Protein AF-A0AAQ4F3M6-F1 (afdb_monomer_lite)

Secondary structure (DSSP, 8-state):
------PPPPPPP----------PPPPPHHHHHHHHHHHHH-HHHH---TTGGGSS-HHHHHHHHHHHHHHHHTTSS----HHHHHHHHHHHHHHHHHHHHHHHHHHHHTTSPPPPPPPPPPPPPPHHHHHHHTT--------SS----PPPPPPPP--------PPS--------------------------

Sequence (194 aa):
MAAENGSSPAAPPSVPEIGTRKLGPRVSPRQMEILLEFLNQHPYLASTSKEKSREVEPWERERLWEEAANKLNAKGPAVKSRSSWRKFWSSRSSQIKRTVARIAKMREESRQPPRPPPLPPPPRPPTDQILLLLKQDGTPAINTQGRILLPRPGPAPQHQVLLHMGAPGEPPTMFMATADCPPPRAVHKEVTTA

Structure (mmCIF, N/CA/C/O backbone):
data_AF-A0AAQ4F3M6-F1
#
_entry.id   AF-A0AAQ4F3M6-F1
#
loop_
_atom_site.group_PDB
_atom_site.id
_atom_site.type_symbol
_atom_site.label_atom_id
_atom_site.label_alt_id
_atom_site.label_comp_id
_atom_site.label_asym_id
_atom_site.label_entity_id
_atom_site.label_seq_id
_atom_site.pdbx_PDB_ins_code
_atom_site.Cartn_x
_atom_site.Cartn_y
_atom_site.Cartn_z
_atom_site.occupancy
_atom_site.B_iso_or_equiv
_atom_site.auth_seq_id
_atom_site.auth_comp_id
_atom_site.auth_asym_id
_atom_site.auth_atom_id
_atom_site.pdbx_PDB_model_num
ATOM 1 N N . MET A 1 1 ? 0.841 10.966 -77.854 1.00 47.62 1 MET A N 1
ATOM 2 C CA . MET A 1 1 ? 0.827 11.894 -76.704 1.00 47.62 1 MET A CA 1
ATOM 3 C C . MET A 1 1 ? -0.591 11.916 -76.163 1.00 47.62 1 MET A C 1
ATOM 5 O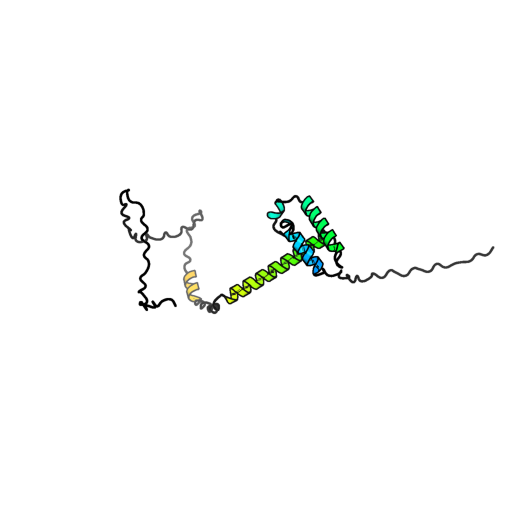 O . MET A 1 1 ? -1.455 12.477 -76.819 1.00 47.62 1 MET A O 1
ATOM 9 N N . ALA A 1 2 ? -0.846 11.225 -75.053 1.00 44.44 2 ALA A N 1
ATOM 10 C CA . ALA A 1 2 ? -2.136 11.225 -74.368 1.00 44.44 2 ALA A CA 1
ATOM 11 C C . ALA A 1 2 ? -1.898 11.722 -72.938 1.00 44.44 2 ALA A C 1
ATOM 13 O O . ALA A 1 2 ? -1.008 11.216 -72.257 1.00 44.44 2 ALA A O 1
ATOM 14 N N . ALA A 1 3 ? -2.639 12.754 -72.543 1.00 50.41 3 ALA A N 1
ATOM 15 C CA . ALA A 1 3 ? -2.651 13.306 -71.198 1.00 50.41 3 ALA A CA 1
ATOM 16 C C . ALA A 1 3 ? -3.900 12.779 -70.486 1.00 50.41 3 ALA A C 1
ATOM 18 O O . ALA A 1 3 ? -5.010 13.023 -70.958 1.00 50.41 3 ALA A O 1
ATOM 19 N N . GLU A 1 4 ? -3.723 12.074 -69.370 1.00 55.16 4 GLU A N 1
ATOM 20 C CA . GLU A 1 4 ? -4.821 11.706 -68.477 1.00 55.16 4 GLU A CA 1
ATOM 21 C C . GLU A 1 4 ? -4.753 12.525 -67.186 1.00 55.16 4 GLU A C 1
ATOM 23 O O . GLU A 1 4 ? -3.751 12.540 -66.471 1.00 55.16 4 GLU A O 1
ATOM 28 N N . ASN A 1 5 ? -5.858 13.223 -66.925 1.00 53.78 5 ASN A N 1
ATOM 29 C CA . ASN A 1 5 ? -6.191 13.864 -65.663 1.00 53.78 5 ASN A CA 1
ATOM 30 C C . ASN A 1 5 ? -6.587 12.791 -64.637 1.00 53.78 5 ASN A C 1
ATOM 32 O O . ASN A 1 5 ? -7.511 12.021 -64.885 1.00 53.78 5 ASN A O 1
ATOM 36 N N . GLY A 1 6 ? -5.948 12.790 -63.465 1.00 49.53 6 GLY A N 1
ATOM 37 C CA . GLY A 1 6 ? -6.286 11.921 -62.335 1.00 49.53 6 GLY A CA 1
ATOM 38 C C . GLY A 1 6 ? -6.538 12.734 -61.068 1.00 49.53 6 GLY A C 1
ATOM 39 O O . GLY A 1 6 ? -5.606 13.176 -60.406 1.00 49.53 6 GLY A O 1
ATOM 40 N N . SER A 1 7 ? -7.819 12.936 -60.774 1.00 48.97 7 SER A N 1
ATOM 41 C CA . SER A 1 7 ? -8.395 13.616 -59.611 1.00 48.97 7 SER A CA 1
ATOM 42 C C . SER A 1 7 ? -7.926 13.016 -58.274 1.00 48.97 7 SER A C 1
ATOM 44 O O . SER A 1 7 ? -7.984 11.804 -58.081 1.00 48.97 7 SER A O 1
ATOM 46 N N . SER A 1 8 ? -7.491 13.866 -57.339 1.00 57.09 8 SER A N 1
ATOM 47 C CA . SER A 1 8 ? -7.108 13.482 -55.974 1.00 57.09 8 SER A CA 1
ATOM 48 C C . SER A 1 8 ? -8.307 13.657 -55.030 1.00 57.09 8 SER A C 1
ATOM 50 O O . SER A 1 8 ? -8.809 14.779 -54.916 1.00 57.09 8 SER A O 1
ATOM 52 N N . PRO A 1 9 ? -8.813 12.603 -54.359 1.00 56.81 9 PRO A N 1
ATOM 53 C CA . PRO A 1 9 ? -9.918 12.756 -53.425 1.00 56.81 9 PRO A CA 1
ATOM 54 C C . PRO A 1 9 ? -9.437 13.314 -52.079 1.00 56.81 9 PRO A C 1
ATOM 56 O O . PRO A 1 9 ? -8.489 12.826 -51.466 1.00 56.81 9 PRO A O 1
ATOM 59 N N . ALA A 1 10 ? -10.143 14.348 -51.623 1.00 51.88 10 ALA A N 1
ATOM 60 C CA . ALA A 1 10 ? -9.978 14.999 -50.334 1.00 51.88 10 ALA A CA 1
ATOM 61 C C . ALA A 1 10 ? -10.112 14.009 -49.162 1.00 51.88 10 ALA A C 1
ATOM 63 O O . ALA A 1 10 ? -11.070 13.239 -49.079 1.00 51.88 10 ALA A O 1
ATOM 64 N N . ALA A 1 11 ? -9.154 14.068 -48.236 1.00 58.84 11 ALA A N 1
ATOM 65 C CA . ALA A 1 11 ? -9.186 13.328 -46.981 1.00 58.84 11 ALA A CA 1
ATOM 66 C C . ALA A 1 11 ? -10.338 13.820 -46.077 1.00 58.84 11 ALA A C 1
ATOM 68 O O . ALA A 1 11 ? -10.553 15.032 -45.975 1.00 58.84 11 ALA A O 1
ATOM 69 N N . PRO A 1 12 ? -11.071 12.922 -45.393 1.00 63.09 12 PRO A N 1
ATOM 70 C CA . PRO A 1 12 ? -12.116 13.326 -44.460 1.00 63.09 12 PRO A CA 1
ATOM 71 C C . PRO A 1 12 ? -11.522 13.932 -43.171 1.00 63.09 12 PRO A C 1
ATOM 73 O O . PRO A 1 12 ? -10.440 13.527 -42.737 1.00 63.09 12 PRO A O 1
ATOM 76 N N . PRO A 1 13 ? -12.223 14.886 -42.529 1.00 56.31 13 PRO A N 1
ATOM 77 C CA . PRO A 1 13 ? -11.764 15.536 -41.306 1.00 56.31 13 PRO A CA 1
ATOM 78 C C . PRO A 1 13 ? -11.765 14.562 -40.120 1.00 56.31 13 PRO A C 1
ATOM 80 O O . PRO A 1 13 ? -12.779 13.942 -39.797 1.00 56.31 13 PRO A O 1
ATOM 83 N N . SER A 1 14 ? -10.613 14.464 -39.455 1.00 54.28 14 SER A N 1
ATOM 84 C CA . SER A 1 14 ? -10.401 13.718 -38.217 1.00 54.28 14 SER A CA 1
ATOM 85 C C . SER A 1 14 ? -11.409 14.123 -37.139 1.00 54.28 14 SER A C 1
ATOM 87 O O . SER A 1 14 ? -11.359 15.228 -36.598 1.00 54.28 14 SER A O 1
ATOM 89 N N . VAL A 1 15 ? -12.313 13.206 -36.807 1.00 62.09 15 VAL A N 1
ATOM 90 C CA . VAL A 1 15 ? -13.221 13.330 -35.664 1.00 62.09 15 VAL A CA 1
ATOM 91 C C . VAL A 1 15 ? -12.401 13.163 -34.374 1.00 62.09 15 VAL A C 1
ATOM 93 O O . VAL A 1 15 ? -11.638 12.199 -34.276 1.00 62.09 15 VAL A O 1
ATOM 96 N N . PRO A 1 16 ? -12.519 14.052 -33.369 1.00 54.34 16 PRO A N 1
ATOM 97 C CA . PRO A 1 16 ? -11.858 13.855 -32.085 1.00 54.34 16 PRO A CA 1
ATOM 98 C C . PRO A 1 16 ? -12.522 12.689 -31.340 1.00 54.34 16 PRO A C 1
ATOM 100 O O . PRO A 1 16 ? -13.667 12.790 -30.898 1.00 54.34 16 PRO A O 1
ATOM 103 N N . GLU A 1 17 ? -11.800 11.574 -31.201 1.00 52.12 17 GLU A N 1
ATOM 104 C CA . GLU A 1 17 ? -12.208 10.449 -30.360 1.00 52.12 17 GLU A CA 1
ATOM 105 C C . GLU A 1 17 ? -12.448 10.924 -28.922 1.00 52.12 17 GLU A C 1
ATOM 107 O O . GLU A 1 17 ? -11.543 11.350 -28.199 1.00 52.12 17 GLU A O 1
ATOM 112 N N . ILE A 1 18 ? -13.703 10.824 -28.494 1.00 50.66 18 ILE A N 1
ATOM 113 C CA . ILE A 1 18 ? -14.130 11.027 -27.115 1.00 50.66 18 ILE A CA 1
ATOM 114 C C . ILE A 1 18 ? -13.455 9.940 -26.273 1.00 50.66 18 ILE A C 1
ATOM 116 O O . ILE A 1 18 ? -13.847 8.775 -26.288 1.00 50.66 18 ILE A O 1
ATOM 120 N N . GLY A 1 19 ? -12.399 10.329 -25.556 1.00 48.78 19 GLY A N 1
ATOM 121 C CA . GLY A 1 19 ? -11.560 9.430 -24.775 1.00 48.78 19 GLY A CA 1
ATOM 122 C C . GLY A 1 19 ? -12.332 8.689 -23.685 1.00 48.78 19 GLY A C 1
ATOM 123 O O . GLY A 1 19 ? -12.458 9.163 -22.551 1.00 48.78 19 GLY A O 1
ATOM 124 N N . THR A 1 20 ? -12.770 7.467 -23.983 1.00 49.03 20 THR A N 1
ATOM 125 C CA . THR A 1 20 ? -13.120 6.483 -22.960 1.00 49.03 20 THR A CA 1
ATOM 126 C C . THR A 1 20 ? -11.836 6.144 -22.207 1.00 49.03 20 THR A C 1
ATOM 128 O O . THR A 1 20 ? -10.988 5.397 -22.702 1.00 49.03 20 THR A O 1
ATOM 131 N N . ARG A 1 21 ? -11.632 6.723 -21.018 1.00 52.12 21 ARG A N 1
ATOM 132 C CA . ARG A 1 21 ? -10.490 6.374 -20.163 1.00 52.12 21 ARG A CA 1
ATOM 133 C C . ARG A 1 21 ? -10.661 4.920 -19.730 1.00 52.12 21 ARG A C 1
ATOM 135 O O . ARG A 1 21 ? -11.356 4.651 -18.751 1.00 52.12 21 ARG A O 1
ATOM 142 N N . LYS A 1 22 ? -10.060 3.980 -20.469 1.00 58.22 22 LYS A N 1
ATOM 143 C CA . LYS A 1 22 ? -9.994 2.564 -20.090 1.00 58.22 22 LYS A CA 1
ATOM 144 C C . LYS A 1 22 ? -9.438 2.490 -18.668 1.00 58.22 22 LYS A C 1
ATOM 146 O O . LYS A 1 22 ? -8.273 2.804 -18.428 1.00 58.22 22 LYS A O 1
ATOM 151 N N . LEU A 1 23 ? -10.291 2.126 -17.711 1.00 60.66 23 LEU A N 1
ATOM 152 C CA . LEU A 1 23 ? -9.872 1.854 -16.343 1.00 60.66 23 LEU A CA 1
ATOM 153 C C . LEU A 1 23 ? -8.954 0.635 -16.413 1.00 60.66 23 LEU A C 1
ATOM 155 O O . LEU A 1 23 ? -9.407 -0.467 -16.712 1.00 60.66 23 LEU A O 1
ATOM 159 N N . GLY A 1 24 ? -7.653 0.858 -16.222 1.00 71.75 24 GLY A N 1
ATOM 160 C CA . GLY A 1 24 ? -6.661 -0.208 -16.301 1.00 71.75 24 GLY A CA 1
ATOM 161 C C . GLY A 1 24 ? -6.967 -1.360 -15.331 1.00 71.75 24 GLY A C 1
ATOM 162 O O . GLY A 1 24 ? -7.722 -1.172 -14.369 1.00 71.75 24 GLY A O 1
ATOM 163 N N . PRO A 1 25 ? -6.364 -2.542 -15.548 1.00 83.62 25 PRO A N 1
ATOM 164 C CA . PRO A 1 25 ? -6.627 -3.726 -14.740 1.00 83.62 25 PRO A CA 1
ATOM 165 C C . PRO A 1 25 ? -6.507 -3.452 -13.235 1.00 83.62 25 PRO A C 1
ATOM 167 O O . PRO A 1 25 ? -5.613 -2.729 -12.770 1.00 83.62 25 PRO A O 1
ATOM 170 N N . ARG A 1 26 ? -7.443 -4.016 -12.463 1.00 91.62 26 ARG A N 1
ATOM 171 C CA . ARG A 1 26 ? -7.456 -3.891 -11.000 1.00 91.62 26 ARG A CA 1
ATOM 172 C C . ARG A 1 26 ? -6.298 -4.676 -10.388 1.00 91.62 26 ARG A C 1
ATOM 174 O O . ARG A 1 26 ? -5.903 -5.718 -10.898 1.00 91.62 26 ARG A O 1
ATOM 181 N N . VAL A 1 27 ? -5.783 -4.169 -9.267 1.00 94.31 27 VAL A N 1
ATOM 182 C CA . VAL A 1 27 ? -4.745 -4.849 -8.482 1.00 94.31 27 VAL A CA 1
ATOM 183 C C . VAL A 1 27 ? -5.316 -6.156 -7.936 1.00 94.31 27 VAL A C 1
ATOM 185 O O . VAL A 1 27 ? -6.327 -6.138 -7.233 1.00 94.31 27 VAL A O 1
ATOM 188 N N . SER A 1 28 ? -4.677 -7.271 -8.285 1.00 95.69 28 SER A N 1
ATOM 189 C CA . SER A 1 28 ? -5.060 -8.612 -7.832 1.00 95.69 28 SER A CA 1
ATOM 190 C C . SER A 1 28 ? -4.795 -8.794 -6.326 1.00 95.69 28 SER A C 1
ATOM 192 O O . SER A 1 28 ? -3.849 -8.191 -5.810 1.00 95.69 28 SER A O 1
ATOM 194 N N . PRO A 1 29 ? -5.556 -9.652 -5.612 1.00 94.81 29 PRO A N 1
ATOM 195 C CA . PRO A 1 29 ? -5.249 -10.029 -4.230 1.00 94.81 29 PRO A CA 1
ATOM 196 C C . PRO A 1 29 ? -3.803 -10.504 -4.050 1.00 94.81 29 PRO A C 1
ATOM 198 O O . PRO A 1 29 ? -3.122 -10.047 -3.138 1.00 94.81 29 PRO A O 1
ATOM 201 N N . ARG A 1 30 ? -3.280 -11.302 -4.991 1.00 95.31 30 ARG A N 1
ATOM 202 C CA . ARG A 1 30 ? -1.892 -11.783 -4.939 1.00 95.31 30 ARG A CA 1
ATOM 203 C C . ARG A 1 30 ? -0.868 -10.651 -5.036 1.00 95.31 30 ARG A C 1
ATOM 205 O O . ARG A 1 30 ? 0.144 -10.666 -4.347 1.00 95.31 30 ARG A O 1
ATOM 212 N N . GLN A 1 31 ? -1.133 -9.645 -5.873 1.00 96.00 31 GLN A N 1
ATOM 213 C CA . GLN A 1 31 ? -0.289 -8.448 -5.949 1.00 96.00 31 GLN A CA 1
ATOM 214 C C . GLN A 1 31 ? -0.364 -7.640 -4.646 1.00 96.00 31 GLN A C 1
ATOM 216 O O . GLN A 1 31 ? 0.633 -7.072 -4.219 1.00 96.00 31 GLN A O 1
ATOM 221 N N . MET A 1 32 ? -1.526 -7.602 -3.988 1.00 96.19 32 MET A N 1
ATOM 222 C CA . MET A 1 32 ? -1.653 -6.951 -2.684 1.00 96.19 32 MET A CA 1
ATOM 223 C C . MET A 1 32 ? -0.826 -7.665 -1.607 1.00 96.19 32 MET A C 1
ATOM 225 O O . MET A 1 32 ? -0.135 -6.988 -0.857 1.00 96.19 32 MET A O 1
ATOM 229 N N . GLU A 1 33 ? -0.860 -8.998 -1.547 1.00 96.44 33 GLU A N 1
ATOM 230 C CA . GLU A 1 33 ? -0.046 -9.790 -0.609 1.00 96.44 33 GLU A CA 1
ATOM 231 C C . GLU A 1 33 ? 1.446 -9.494 -0.769 1.00 96.44 33 GLU A C 1
ATOM 233 O O . GLU A 1 33 ? 2.107 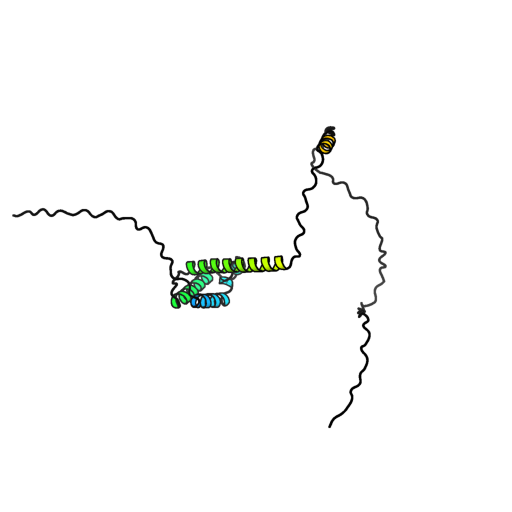-9.137 0.201 1.00 96.44 33 GLU A O 1
ATOM 238 N N . ILE A 1 34 ? 1.949 -9.549 -2.007 1.00 96.31 34 ILE A N 1
ATOM 239 C CA . ILE A 1 34 ? 3.356 -9.260 -2.320 1.00 96.31 34 ILE A CA 1
ATOM 240 C C . ILE A 1 34 ? 3.720 -7.826 -1.922 1.00 96.31 34 ILE A C 1
ATOM 242 O O . ILE A 1 34 ? 4.789 -7.585 -1.366 1.00 96.31 34 ILE A O 1
ATOM 246 N N . LEU A 1 35 ? 2.834 -6.860 -2.187 1.00 95.81 35 LEU A N 1
ATOM 247 C CA . LEU A 1 35 ? 3.057 -5.471 -1.790 1.00 95.81 35 LEU A CA 1
ATOM 248 C C . LEU A 1 35 ? 3.141 -5.344 -0.263 1.00 95.81 35 LEU A C 1
ATOM 250 O O . LEU A 1 35 ? 4.016 -4.643 0.236 1.00 95.81 35 LEU A O 1
ATOM 254 N N . LEU A 1 36 ? 2.252 -6.005 0.479 1.00 95.81 36 LEU A N 1
ATOM 255 C CA . LEU A 1 36 ? 2.252 -5.967 1.942 1.00 95.81 36 LEU A CA 1
ATOM 256 C C . LEU A 1 36 ? 3.497 -6.636 2.532 1.00 95.81 36 LEU A C 1
ATOM 258 O O . LEU A 1 36 ? 4.098 -6.074 3.443 1.00 95.81 36 LEU A O 1
ATOM 262 N N . GLU A 1 37 ? 3.909 -7.781 1.991 1.00 96.44 37 GLU A N 1
ATOM 263 C CA . GLU A 1 37 ? 5.137 -8.472 2.392 1.00 96.44 37 GLU A CA 1
ATOM 264 C C . GLU A 1 37 ? 6.369 -7.581 2.175 1.00 96.44 37 GLU A C 1
ATOM 266 O O . GLU A 1 37 ? 7.162 -7.381 3.097 1.00 96.44 37 GLU A O 1
ATOM 271 N N . PHE A 1 38 ? 6.477 -6.950 1.002 1.00 95.88 38 PHE A N 1
ATOM 272 C CA . PHE A 1 38 ? 7.580 -6.041 0.687 1.00 95.88 38 PHE A CA 1
ATOM 273 C C . PHE A 1 38 ? 7.598 -4.814 1.612 1.00 95.88 38 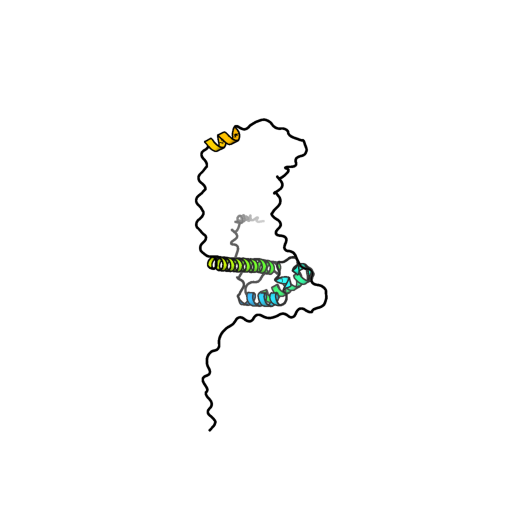PHE A C 1
ATOM 275 O O . PHE A 1 38 ? 8.640 -4.400 2.110 1.00 95.88 38 PHE A O 1
ATOM 282 N N . LEU A 1 39 ? 6.433 -4.230 1.894 1.00 94.19 39 LEU A N 1
ATOM 283 C CA . LEU A 1 39 ? 6.324 -3.084 2.801 1.00 94.19 39 LEU A CA 1
ATOM 284 C C . LEU A 1 39 ? 6.600 -3.445 4.264 1.00 94.19 39 LEU A C 1
ATOM 286 O O . LEU A 1 39 ? 7.036 -2.579 5.023 1.00 94.19 39 LEU A O 1
ATOM 290 N N . ASN A 1 40 ? 6.358 -4.695 4.658 1.00 93.31 40 ASN A N 1
ATOM 291 C CA . ASN A 1 40 ? 6.716 -5.198 5.979 1.00 93.31 40 ASN A CA 1
ATOM 292 C C . ASN A 1 40 ? 8.237 -5.361 6.124 1.00 93.31 40 ASN A C 1
ATOM 294 O O . ASN A 1 40 ? 8.792 -5.017 7.163 1.00 93.31 40 ASN A O 1
ATOM 298 N N . GLN A 1 41 ? 8.914 -5.818 5.066 1.00 93.38 41 GLN A N 1
ATOM 299 C CA . GLN A 1 41 ? 10.381 -5.894 5.006 1.00 93.38 41 GLN A CA 1
ATOM 300 C C . GLN A 1 41 ? 11.039 -4.505 4.956 1.00 93.38 41 GLN A C 1
ATOM 302 O O . GLN A 1 41 ? 12.122 -4.308 5.502 1.00 93.38 41 GLN A 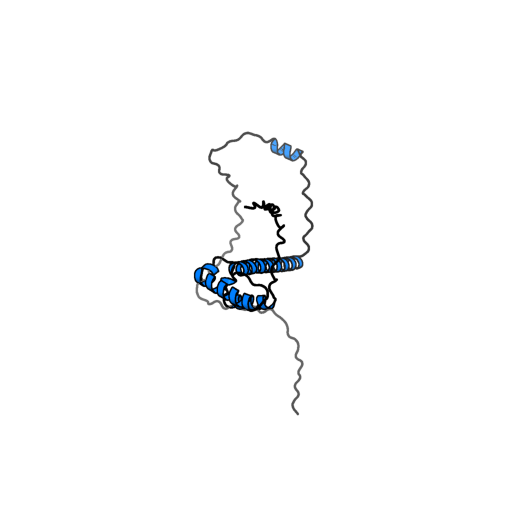O 1
ATOM 307 N N . HIS A 1 42 ? 10.369 -3.527 4.341 1.00 92.12 42 HIS A N 1
ATOM 308 C CA . HIS A 1 42 ? 10.874 -2.165 4.157 1.00 92.12 42 HIS A CA 1
ATOM 309 C C . HIS A 1 42 ? 9.938 -1.125 4.811 1.00 92.12 42 HIS A C 1
ATOM 311 O O . HIS A 1 42 ? 9.246 -0.371 4.112 1.00 92.12 42 HIS A O 1
ATOM 317 N N . PRO A 1 43 ? 9.905 -1.027 6.157 1.00 88.25 43 PRO A N 1
ATOM 318 C CA . PRO A 1 43 ? 8.916 -0.223 6.890 1.00 88.25 43 PRO A CA 1
ATOM 319 C C . PRO A 1 43 ? 8.987 1.285 6.594 1.00 88.25 43 PRO A C 1
ATOM 321 O O . PRO A 1 43 ? 7.985 2.002 6.691 1.00 88.25 43 PRO A O 1
ATOM 324 N N . TYR A 1 44 ? 10.145 1.786 6.171 1.00 86.12 44 TYR A N 1
ATOM 325 C CA . TYR A 1 44 ? 10.326 3.173 5.735 1.00 86.12 44 TYR A CA 1
ATOM 326 C C . TYR A 1 44 ? 9.591 3.495 4.421 1.00 86.12 44 TYR A C 1
ATOM 328 O O . TYR A 1 44 ? 9.280 4.660 4.177 1.00 86.12 44 TYR A O 1
ATOM 336 N N . LEU A 1 45 ? 9.245 2.497 3.595 1.00 87.38 45 LEU A N 1
ATOM 337 C CA . LEU A 1 45 ? 8.375 2.681 2.421 1.00 87.38 45 LEU A CA 1
ATOM 338 C C . LEU A 1 45 ? 6.897 2.764 2.810 1.00 87.38 45 LEU A C 1
ATOM 340 O O . LEU A 1 45 ? 6.116 3.463 2.161 1.00 87.38 45 LEU A O 1
ATOM 344 N N . ALA A 1 46 ? 6.512 2.037 3.862 1.00 85.88 46 ALA A N 1
ATOM 345 C CA . ALA A 1 46 ? 5.145 2.009 4.369 1.00 85.88 46 ALA A CA 1
ATOM 346 C C . ALA A 1 46 ? 4.779 3.314 5.090 1.00 85.88 46 ALA A C 1
ATOM 348 O O . ALA A 1 46 ? 3.612 3.726 5.103 1.00 85.88 46 ALA A O 1
ATOM 349 N N . SER A 1 47 ? 5.776 3.969 5.687 1.00 78.00 47 SER A N 1
ATOM 350 C CA . SER A 1 47 ? 5.592 5.208 6.424 1.00 78.00 47 SER A CA 1
ATOM 351 C C . SER A 1 47 ? 5.293 6.387 5.500 1.00 78.00 47 SER A C 1
ATOM 353 O O . SER A 1 47 ? 6.101 6.796 4.676 1.00 78.00 47 SER A O 1
ATOM 355 N N . THR A 1 48 ? 4.143 7.021 5.721 1.00 68.81 48 THR A N 1
ATOM 356 C CA . THR A 1 48 ? 3.838 8.347 5.163 1.00 68.81 48 THR A CA 1
ATOM 357 C C . THR A 1 48 ? 4.410 9.485 6.017 1.00 68.81 48 THR A C 1
ATOM 359 O O . THR A 1 48 ? 4.223 10.650 5.675 1.00 68.81 48 THR A O 1
ATOM 362 N N . SER A 1 49 ? 5.038 9.179 7.162 1.00 67.38 49 SER A N 1
ATOM 363 C CA . SER A 1 49 ? 5.633 10.191 8.041 1.00 67.38 49 SER A CA 1
ATOM 364 C C . SER A 1 49 ? 6.979 10.656 7.491 1.00 67.38 49 SER A C 1
ATOM 366 O O . SER A 1 49 ? 7.841 9.838 7.153 1.00 67.38 49 SER A O 1
ATOM 368 N N . LYS A 1 50 ? 7.162 11.982 7.449 1.00 65.94 50 LYS A N 1
ATOM 369 C CA . LYS A 1 50 ? 8.405 12.635 7.016 1.00 65.94 50 LYS A CA 1
ATOM 370 C C . LYS A 1 50 ? 9.594 12.294 7.919 1.00 65.94 50 LYS A C 1
ATOM 372 O O . LYS A 1 50 ? 10.720 12.324 7.447 1.00 65.94 50 LYS A O 1
ATOM 377 N N . GLU A 1 51 ? 9.344 11.938 9.176 1.00 63.88 51 GLU A N 1
ATOM 378 C CA . GLU A 1 51 ? 10.381 11.653 10.172 1.00 63.88 51 GLU A CA 1
ATOM 379 C C . GLU A 1 51 ? 11.101 10.330 9.889 1.00 63.88 51 GLU A C 1
ATOM 381 O O . GLU A 1 51 ? 12.300 10.318 9.647 1.00 63.88 51 GLU A O 1
ATOM 386 N N . LYS A 1 52 ? 10.346 9.237 9.733 1.00 63.31 52 LYS A N 1
ATOM 387 C CA . LYS A 1 52 ? 10.876 7.921 9.317 1.00 63.31 52 LYS A CA 1
ATOM 388 C C . LYS A 1 52 ? 11.433 7.923 7.890 1.00 63.31 52 LYS A C 1
ATOM 390 O O . LYS A 1 52 ? 12.215 7.066 7.510 1.00 63.31 52 LYS A O 1
ATOM 395 N N . SER A 1 53 ? 11.027 8.904 7.083 1.00 61.06 53 SER A N 1
ATOM 396 C CA . SER A 1 53 ? 11.555 9.105 5.732 1.00 61.06 53 SER A CA 1
ATOM 397 C C . SER A 1 53 ? 12.934 9.780 5.717 1.00 61.06 53 SER A C 1
ATOM 399 O O . SER A 1 53 ? 13.492 9.944 4.637 1.00 61.06 53 SER A O 1
ATOM 401 N N . ARG A 1 54 ? 13.485 10.219 6.853 1.00 68.69 54 ARG A N 1
ATOM 402 C CA . ARG A 1 54 ? 14.857 10.756 6.908 1.00 68.69 54 ARG A CA 1
ATOM 403 C C . ARG A 1 54 ? 15.917 9.681 7.127 1.00 68.69 54 ARG A C 1
ATOM 405 O O . ARG A 1 54 ? 17.082 9.946 6.891 1.00 68.69 54 ARG A O 1
ATOM 412 N N . GLU A 1 55 ? 15.504 8.489 7.546 1.00 74.50 55 GLU A N 1
ATOM 413 C CA . GLU A 1 55 ? 16.403 7.383 7.889 1.00 74.50 55 GLU A CA 1
ATOM 414 C C . GLU A 1 55 ? 16.985 6.671 6.658 1.00 74.50 55 GLU A C 1
ATOM 416 O O . GLU A 1 55 ? 18.019 6.023 6.744 1.00 74.50 55 GLU A O 1
ATOM 421 N N . VAL A 1 56 ? 16.340 6.813 5.496 1.00 79.94 56 VAL A N 1
ATOM 422 C CA . VAL A 1 56 ? 16.780 6.201 4.238 1.00 79.94 56 VAL A CA 1
ATOM 423 C C . VAL A 1 56 ? 16.917 7.262 3.164 1.00 79.94 56 VAL A C 1
ATOM 425 O O . VAL A 1 56 ? 15.976 8.030 2.919 1.00 79.94 56 VAL A O 1
ATOM 428 N N . GLU A 1 57 ? 18.059 7.230 2.484 1.00 88.12 57 GLU A N 1
ATOM 429 C CA . GLU A 1 57 ? 18.371 8.101 1.363 1.00 88.12 57 GLU A CA 1
ATOM 430 C C . GLU A 1 57 ? 17.274 8.071 0.277 1.00 88.12 57 GLU A C 1
ATOM 432 O O . GLU A 1 57 ? 16.722 7.007 -0.040 1.00 88.12 57 GLU A O 1
ATOM 437 N N . PRO A 1 58 ? 16.939 9.220 -0.343 1.00 87.12 58 PRO A N 1
ATOM 438 C CA . PRO A 1 58 ? 15.882 9.291 -1.351 1.00 87.12 58 PRO A CA 1
ATOM 439 C C . PRO A 1 58 ? 16.078 8.334 -2.535 1.00 87.12 58 PRO A C 1
ATOM 441 O O . PRO A 1 58 ? 15.096 7.795 -3.048 1.00 87.12 58 PRO A O 1
ATOM 444 N N . TRP A 1 59 ? 17.325 8.110 -2.956 1.00 90.94 59 TRP A N 1
ATOM 445 C CA . TRP A 1 59 ? 17.657 7.239 -4.086 1.00 90.94 59 TRP A CA 1
ATOM 446 C C . TRP A 1 59 ? 17.418 5.756 -3.767 1.00 90.94 59 TRP A C 1
ATOM 448 O O . TRP A 1 59 ? 16.865 5.035 -4.595 1.00 90.94 59 TRP A O 1
ATOM 458 N N . GLU A 1 60 ? 17.735 5.313 -2.549 1.00 91.06 60 GLU A N 1
ATOM 459 C CA . GLU A 1 60 ? 17.520 3.928 -2.112 1.00 91.06 60 GLU A CA 1
ATOM 460 C C . GLU A 1 60 ? 16.017 3.637 -2.002 1.00 91.06 60 GLU A C 1
ATOM 462 O O . GLU A 1 60 ? 15.516 2.620 -2.482 1.00 91.06 60 GLU A O 1
ATOM 467 N N . ARG A 1 61 ? 15.240 4.605 -1.498 1.00 90.19 61 ARG A N 1
ATOM 468 C CA . ARG A 1 61 ? 13.770 4.534 -1.527 1.00 90.19 61 ARG A CA 1
ATOM 469 C C . ARG A 1 61 ? 13.227 4.397 -2.947 1.00 90.19 61 ARG A C 1
ATOM 471 O O . ARG A 1 61 ? 12.248 3.682 -3.171 1.00 90.19 61 ARG A O 1
ATOM 478 N N . GLU A 1 62 ? 13.801 5.135 -3.890 1.00 92.50 62 GLU A N 1
ATOM 479 C CA . GLU A 1 62 ? 13.401 5.090 -5.291 1.00 92.50 62 GLU A CA 1
ATOM 480 C C . GLU A 1 62 ? 13.663 3.710 -5.891 1.00 92.50 62 GLU A C 1
ATOM 482 O O . GLU A 1 62 ? 12.750 3.119 -6.473 1.00 92.50 62 GLU A O 1
ATOM 487 N N . ARG A 1 63 ? 14.861 3.172 -5.652 1.00 95.19 63 ARG A N 1
ATOM 488 C CA . ARG A 1 63 ? 15.287 1.837 -6.075 1.00 95.19 63 ARG A CA 1
ATOM 489 C C . ARG A 1 63 ? 14.372 0.739 -5.535 1.00 95.19 63 ARG A C 1
ATOM 491 O O . ARG A 1 63 ? 13.926 -0.111 -6.299 1.00 95.19 63 ARG A O 1
ATOM 498 N N . LEU A 1 64 ? 14.024 0.781 -4.253 1.00 95.31 64 LEU A N 1
ATOM 499 C CA . LEU A 1 64 ? 13.168 -0.241 -3.644 1.00 95.31 64 LEU A CA 1
ATOM 500 C C . LEU A 1 64 ? 11.736 -0.204 -4.168 1.00 95.31 64 LEU A C 1
ATOM 502 O O . LEU A 1 64 ? 11.109 -1.242 -4.369 1.00 95.31 64 LEU A O 1
ATOM 506 N N . TRP A 1 65 ? 11.207 0.990 -4.437 1.00 95.25 65 TRP A N 1
ATOM 507 C CA . TRP A 1 65 ? 9.916 1.103 -5.106 1.00 95.25 65 TRP A CA 1
ATOM 508 C C . TRP A 1 65 ? 9.970 0.566 -6.547 1.00 95.25 65 TRP A C 1
ATOM 510 O O . TRP A 1 65 ? 8.957 0.058 -7.029 1.00 95.25 65 TRP A O 1
ATOM 520 N N . GLU A 1 66 ? 11.111 0.676 -7.232 1.00 96.88 66 GLU A N 1
ATOM 521 C CA . GLU A 1 66 ? 11.317 0.106 -8.573 1.00 96.88 66 GLU A CA 1
ATOM 522 C C . GLU A 1 66 ? 11.320 -1.425 -8.513 1.00 96.88 66 GLU A C 1
ATOM 524 O O . GLU A 1 66 ? 10.594 -2.084 -9.257 1.00 96.88 66 GLU A O 1
ATOM 529 N N . GLU A 1 67 ? 12.048 -1.998 -7.554 1.00 96.81 67 GLU A N 1
ATOM 530 C CA . GLU A 1 67 ? 12.052 -3.440 -7.306 1.00 96.81 67 GLU A CA 1
ATOM 531 C C . GLU A 1 67 ? 10.648 -3.961 -6.969 1.00 96.81 67 GLU A C 1
ATOM 533 O O . GLU A 1 67 ? 10.195 -4.953 -7.550 1.00 96.81 67 GLU A O 1
ATOM 538 N N . ALA A 1 68 ? 9.921 -3.262 -6.093 1.00 95.94 68 ALA A N 1
ATOM 539 C CA . ALA A 1 68 ? 8.538 -3.593 -5.773 1.00 95.94 68 ALA A CA 1
ATOM 540 C C . ALA A 1 68 ? 7.652 -3.565 -7.026 1.00 95.94 68 ALA A C 1
ATOM 542 O O . ALA A 1 68 ? 6.878 -4.494 -7.255 1.00 95.94 68 ALA A O 1
ATOM 543 N N . ALA A 1 69 ? 7.778 -2.533 -7.866 1.00 96.50 69 ALA A N 1
ATOM 544 C CA . ALA A 1 69 ? 7.013 -2.431 -9.105 1.00 96.50 69 ALA A CA 1
ATOM 545 C C . ALA A 1 69 ? 7.300 -3.609 -10.045 1.00 96.50 69 ALA A C 1
ATOM 547 O O . ALA A 1 69 ? 6.357 -4.208 -10.563 1.00 96.50 69 ALA A O 1
ATOM 548 N N . ASN A 1 70 ? 8.568 -3.995 -10.200 1.00 97.06 70 ASN A N 1
ATOM 549 C CA . ASN A 1 70 ? 8.966 -5.140 -11.019 1.00 97.06 70 ASN A CA 1
ATOM 550 C C . ASN A 1 70 ? 8.384 -6.455 -10.481 1.00 97.06 70 ASN A C 1
ATOM 552 O O . ASN A 1 70 ? 7.759 -7.204 -11.236 1.00 97.06 70 ASN A O 1
ATOM 556 N N . LYS A 1 71 ? 8.492 -6.704 -9.167 1.00 95.81 71 LYS A N 1
ATOM 557 C CA . LYS A 1 71 ? 7.901 -7.891 -8.520 1.00 95.81 71 LYS A CA 1
ATOM 558 C C . LYS A 1 71 ? 6.383 -7.951 -8.705 1.00 95.81 71 LYS A C 1
ATOM 560 O O . LYS A 1 71 ? 5.839 -9.013 -9.001 1.00 95.81 71 LYS A O 1
ATOM 565 N N . LEU A 1 72 ? 5.693 -6.821 -8.559 1.00 96.38 72 LEU A N 1
ATOM 566 C CA . LEU A 1 72 ? 4.235 -6.742 -8.680 1.00 96.38 72 LEU A CA 1
ATOM 567 C C . LEU A 1 72 ? 3.756 -6.913 -10.122 1.00 96.38 72 LEU A C 1
ATOM 569 O O . LEU A 1 72 ? 2.788 -7.640 -10.364 1.00 96.38 72 LEU A O 1
ATOM 573 N N . ASN A 1 73 ? 4.433 -6.267 -11.071 1.00 96.06 73 ASN A N 1
ATOM 574 C CA . ASN A 1 73 ? 4.094 -6.328 -12.490 1.00 96.06 73 ASN A CA 1
ATOM 575 C C . ASN A 1 73 ? 4.341 -7.732 -13.068 1.00 96.06 73 ASN A C 1
ATOM 577 O O . ASN A 1 73 ? 3.591 -8.165 -13.935 1.00 96.06 73 ASN A O 1
ATOM 581 N N . ALA A 1 74 ? 5.320 -8.480 -12.546 1.00 95.44 74 ALA A N 1
ATOM 582 C CA . ALA A 1 74 ? 5.597 -9.855 -12.970 1.00 95.44 74 ALA A CA 1
ATOM 583 C C . ALA A 1 74 ? 4.534 -10.882 -12.528 1.00 95.44 74 ALA A C 1
ATOM 585 O O . ALA A 1 74 ? 4.516 -12.004 -13.032 1.00 95.44 74 ALA A O 1
ATOM 586 N N . LYS A 1 75 ? 3.683 -10.551 -11.548 1.00 92.75 75 LYS A N 1
ATOM 587 C CA . LYS A 1 75 ? 2.801 -11.525 -10.877 1.00 92.75 75 LYS A CA 1
ATOM 588 C C . LYS A 1 75 ? 1.313 -11.302 -11.104 1.00 92.75 75 LYS A C 1
ATOM 590 O O . LYS A 1 75 ? 0.516 -12.113 -10.636 1.00 92.75 75 LYS A O 1
ATOM 595 N N . GLY A 1 76 ? 0.899 -10.230 -11.773 1.00 86.81 76 GLY A N 1
ATOM 596 C CA . GLY A 1 76 ? -0.528 -9.982 -11.932 1.00 86.81 76 GLY A CA 1
ATOM 597 C C . GLY A 1 76 ? -0.912 -9.064 -13.083 1.00 86.81 76 GLY A C 1
ATOM 598 O O .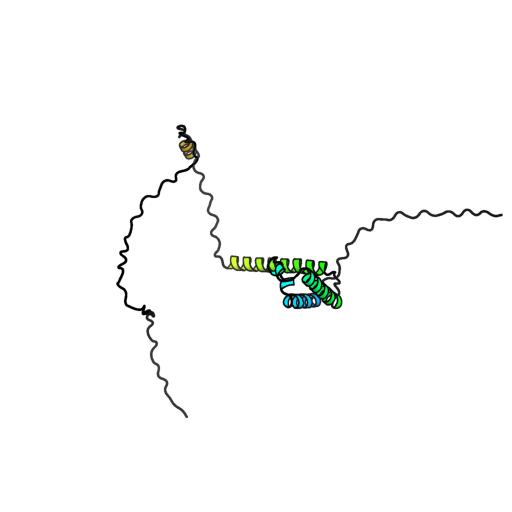 GLY A 1 76 ? -0.057 -8.475 -13.735 1.00 86.81 76 GLY A O 1
ATOM 599 N N . PRO A 1 77 ? -2.227 -8.939 -13.323 1.00 89.62 77 PRO A N 1
ATOM 600 C CA . PRO A 1 77 ? -2.767 -8.262 -14.499 1.00 89.62 77 PRO A CA 1
ATOM 601 C C . PRO A 1 77 ? -2.578 -6.742 -14.445 1.00 89.62 77 PRO A C 1
ATOM 603 O O . PRO A 1 77 ? -2.579 -6.078 -15.479 1.00 89.62 77 PRO A O 1
ATOM 606 N N . ALA A 1 78 ? -2.435 -6.164 -13.247 1.00 92.94 78 ALA A N 1
ATOM 607 C CA . ALA A 1 78 ? -2.174 -4.742 -13.097 1.00 92.94 78 ALA A CA 1
ATOM 608 C C . ALA A 1 78 ? -0.685 -4.455 -13.281 1.00 92.94 78 ALA A C 1
ATOM 610 O O . ALA A 1 78 ? 0.100 -4.658 -12.357 1.00 92.94 78 ALA A O 1
ATOM 611 N N . VAL A 1 79 ? -0.330 -3.919 -14.445 1.00 93.94 79 VAL A N 1
ATOM 612 C CA . VAL A 1 79 ? 0.998 -3.363 -14.706 1.00 93.94 79 VAL A CA 1
ATOM 613 C C . VAL A 1 79 ? 0.951 -1.862 -14.454 1.00 93.94 79 VAL A C 1
ATOM 615 O O . VAL A 1 79 ? 0.143 -1.138 -15.043 1.00 93.94 79 VAL A O 1
ATOM 618 N N . LYS A 1 80 ? 1.774 -1.384 -13.523 1.00 93.81 80 LYS A N 1
ATOM 619 C CA . LYS A 1 80 ? 1.837 0.031 -13.145 1.00 93.81 80 LYS A CA 1
ATOM 620 C C . LYS A 1 80 ? 3.288 0.475 -13.031 1.00 93.81 80 LYS A C 1
ATOM 622 O O . LYS A 1 80 ? 4.158 -0.292 -12.628 1.00 93.81 80 LYS A O 1
ATOM 627 N N . SER A 1 81 ? 3.535 1.747 -13.329 1.00 94.94 81 SER A N 1
ATOM 628 C CA . SER A 1 81 ? 4.826 2.359 -13.028 1.00 94.94 81 SER A CA 1
ATOM 629 C C . SER A 1 81 ? 5.049 2.437 -11.520 1.00 94.94 81 SER A C 1
ATOM 631 O O . SER A 1 81 ? 4.099 2.496 -10.730 1.00 94.94 81 SER A O 1
ATOM 633 N N . ARG A 1 82 ? 6.312 2.533 -11.117 1.00 94.62 82 ARG A N 1
ATOM 634 C CA . ARG A 1 82 ? 6.720 2.764 -9.732 1.00 94.62 82 ARG A CA 1
ATOM 635 C C . ARG A 1 82 ? 5.941 3.884 -9.035 1.00 94.62 82 ARG A C 1
ATOM 637 O O . ARG A 1 82 ? 5.363 3.684 -7.966 1.00 94.62 82 ARG A O 1
ATOM 644 N N . SER A 1 83 ? 5.859 5.059 -9.659 1.00 93.31 83 SER A N 1
ATOM 645 C CA . SER A 1 83 ? 5.113 6.209 -9.125 1.00 93.31 83 SER A CA 1
ATOM 646 C C . SER A 1 83 ? 3.624 5.911 -8.944 1.00 93.31 83 SER A C 1
ATOM 648 O O . SER A 1 83 ? 2.992 6.405 -8.009 1.00 93.31 83 SER A O 1
ATOM 650 N N . SER A 1 84 ? 3.054 5.085 -9.820 1.00 94.06 84 SER A N 1
ATOM 651 C CA . SER A 1 84 ? 1.656 4.665 -9.739 1.00 94.06 84 SER A CA 1
ATOM 652 C C . SER A 1 84 ? 1.427 3.669 -8.602 1.00 94.06 84 SER A C 1
ATOM 654 O O . SER A 1 84 ? 0.424 3.790 -7.899 1.00 94.06 84 SER A O 1
ATOM 656 N N . TRP A 1 85 ? 2.362 2.745 -8.363 1.00 95.19 85 TRP A N 1
ATOM 657 C CA . TRP A 1 85 ? 2.340 1.852 -7.199 1.00 95.19 85 TRP A CA 1
ATOM 658 C C . TRP A 1 85 ? 2.468 2.616 -5.881 1.00 95.19 85 TRP A C 1
ATOM 660 O O . TRP A 1 85 ? 1.675 2.396 -4.964 1.00 95.19 85 TRP A O 1
ATOM 670 N N . ARG A 1 86 ? 3.373 3.598 -5.819 1.00 93.94 86 ARG A N 1
ATOM 671 C CA . ARG A 1 86 ? 3.507 4.491 -4.659 1.00 93.94 86 ARG A CA 1
ATOM 672 C C . ARG A 1 86 ? 2.206 5.246 -4.377 1.00 93.94 86 ARG A C 1
ATOM 674 O O . ARG A 1 86 ? 1.711 5.230 -3.253 1.00 93.94 86 ARG A O 1
ATOM 681 N N . LYS A 1 87 ? 1.611 5.874 -5.399 1.00 93.38 87 LYS A N 1
ATOM 682 C CA . LYS A 1 87 ? 0.317 6.575 -5.272 1.00 93.38 87 LYS A CA 1
ATOM 683 C C . LYS A 1 87 ? -0.804 5.633 -4.831 1.00 93.38 87 LYS A C 1
ATOM 685 O O . LYS A 1 87 ? -1.603 5.996 -3.967 1.00 93.38 87 LYS A O 1
ATOM 690 N N . PHE A 1 88 ? -0.853 4.432 -5.406 1.00 94.31 88 PHE A N 1
ATOM 691 C CA . PHE A 1 88 ? -1.823 3.405 -5.043 1.00 94.31 88 PHE A CA 1
ATOM 692 C C . PHE A 1 88 ? -1.725 3.050 -3.556 1.00 94.31 88 PHE A C 1
ATOM 694 O O . PHE A 1 88 ? -2.735 3.106 -2.852 1.00 94.31 88 PHE A O 1
ATOM 701 N N . TRP A 1 89 ? -0.515 2.775 -3.061 1.00 94.44 89 TRP A N 1
ATOM 702 C CA . TRP A 1 89 ? -0.284 2.483 -1.649 1.00 94.44 89 TRP A CA 1
ATOM 703 C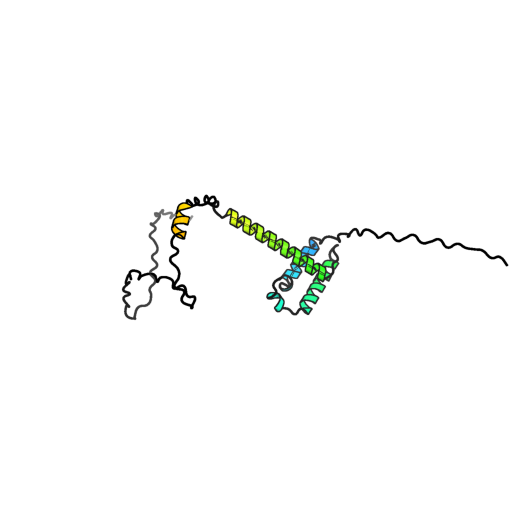 C . TRP A 1 89 ? -0.668 3.652 -0.735 1.00 94.44 89 TRP A C 1
ATOM 705 O O . TRP A 1 89 ? -1.385 3.456 0.249 1.00 94.44 89 TRP A O 1
ATOM 715 N N . SER A 1 90 ? -0.271 4.883 -1.067 1.00 93.00 90 SER A N 1
ATOM 716 C CA . SER A 1 90 ? -0.632 6.072 -0.279 1.00 93.00 90 SER A CA 1
ATOM 717 C C . SER A 1 90 ? -2.148 6.258 -0.169 1.00 93.00 90 SER A C 1
ATOM 719 O O . SER A 1 90 ? -2.673 6.538 0.911 1.00 93.00 90 SER A O 1
ATOM 721 N N . SER A 1 91 ? -2.875 6.057 -1.271 1.00 92.88 91 SER A N 1
ATOM 722 C CA . SER A 1 91 ? -4.339 6.141 -1.281 1.00 92.88 91 SER A CA 1
ATOM 723 C C . SER A 1 91 ? -4.972 5.022 -0.448 1.00 92.88 91 SER A C 1
ATOM 725 O O . SER A 1 91 ? -5.820 5.277 0.415 1.00 92.88 91 SER A O 1
ATOM 727 N N . ARG A 1 92 ? -4.503 3.783 -0.640 1.00 93.56 92 ARG A N 1
ATOM 728 C CA . ARG A 1 92 ? -5.005 2.597 0.063 1.00 93.56 92 ARG A CA 1
ATOM 729 C C . ARG A 1 92 ? -4.774 2.692 1.569 1.00 93.56 92 ARG A C 1
ATOM 731 O O . ARG A 1 92 ? -5.719 2.526 2.338 1.00 93.56 92 ARG A O 1
ATOM 738 N N . SER A 1 93 ? -3.557 3.015 1.993 1.00 91.94 93 SER A N 1
ATOM 739 C CA . SER A 1 93 ? -3.207 3.197 3.407 1.00 91.94 93 SER A CA 1
ATOM 740 C C . SER A 1 93 ? -4.022 4.320 4.057 1.00 91.94 93 SER A C 1
ATOM 742 O O . SER A 1 93 ? -4.527 4.150 5.165 1.00 91.94 93 SER A O 1
ATOM 744 N N . SER A 1 94 ? -4.255 5.431 3.353 1.00 92.25 94 SER A N 1
ATOM 745 C CA . SER A 1 94 ? -5.126 6.511 3.835 1.00 92.25 94 SER A CA 1
ATOM 746 C C . SER A 1 94 ? -6.585 6.068 3.980 1.00 92.25 94 SER A C 1
ATOM 748 O O . SER A 1 94 ? -7.264 6.441 4.937 1.00 92.25 94 SER A O 1
ATOM 750 N N . GLN A 1 95 ? -7.097 5.254 3.056 1.00 93.69 95 GLN A N 1
ATOM 751 C CA . GLN A 1 95 ? -8.438 4.677 3.170 1.00 93.69 95 GLN A CA 1
ATOM 752 C C . GLN A 1 95 ? -8.552 3.729 4.373 1.00 93.69 95 GLN A C 1
ATOM 754 O O . GLN A 1 95 ? -9.543 3.796 5.105 1.00 93.69 95 GLN A O 1
ATOM 759 N N . ILE A 1 96 ? -7.534 2.898 4.609 1.00 92.94 96 ILE A N 1
ATOM 760 C CA . ILE A 1 96 ? -7.475 2.005 5.773 1.00 92.94 96 ILE A CA 1
ATOM 761 C C . ILE A 1 96 ? -7.475 2.832 7.062 1.00 92.94 96 ILE A C 1
ATOM 763 O O . ILE A 1 96 ? -8.349 2.630 7.899 1.00 92.94 96 ILE A O 1
ATOM 767 N N . LYS A 1 97 ? -6.592 3.833 7.185 1.00 92.50 97 LYS A N 1
ATOM 768 C CA . LYS A 1 97 ? -6.531 4.732 8.354 1.00 92.50 97 LYS A CA 1
ATOM 769 C C . LYS A 1 97 ? -7.876 5.404 8.642 1.00 92.50 97 LYS A C 1
ATOM 771 O O . LYS A 1 97 ? -8.327 5.395 9.781 1.00 92.50 97 LYS A O 1
ATOM 776 N N . ARG A 1 98 ? -8.554 5.929 7.613 1.00 95.19 98 ARG A N 1
ATOM 777 C CA . ARG A 1 98 ? -9.897 6.528 7.757 1.00 95.19 98 ARG A CA 1
ATOM 778 C C . ARG A 1 98 ? -10.934 5.524 8.254 1.00 95.19 98 ARG A C 1
ATOM 780 O O . ARG A 1 98 ? -11.781 5.871 9.070 1.00 95.19 98 ARG A O 1
ATOM 787 N N . THR A 1 99 ? -10.869 4.290 7.765 1.00 95.75 99 THR A N 1
ATOM 788 C CA . THR A 1 99 ? -11.789 3.222 8.177 1.00 95.75 99 THR A CA 1
ATOM 789 C C . THR A 1 99 ? -11.542 2.825 9.630 1.00 95.75 99 THR A C 1
ATOM 791 O O . THR A 1 99 ? -12.485 2.787 10.413 1.00 95.75 99 THR A O 1
ATOM 794 N N . VAL A 1 100 ? -10.278 2.629 10.015 1.00 94.69 100 VAL A N 1
ATOM 795 C CA . VAL A 1 100 ? -9.880 2.325 11.398 1.00 94.69 100 VAL A CA 1
ATOM 796 C C . VAL A 1 100 ? -10.302 3.445 12.350 1.00 94.69 100 VAL A C 1
ATOM 798 O O . VAL A 1 100 ? -10.927 3.168 13.369 1.00 94.69 100 VAL A O 1
ATOM 801 N N . ALA A 1 101 ? -10.046 4.708 11.998 1.00 95.06 101 ALA A N 1
ATOM 802 C CA . ALA A 1 101 ? -10.458 5.857 12.805 1.00 95.06 101 ALA A CA 1
ATOM 803 C C . ALA A 1 101 ? -11.985 5.934 12.974 1.00 95.06 101 ALA A C 1
ATOM 805 O O . ALA A 1 101 ? -12.473 6.215 14.067 1.00 95.06 101 ALA A O 1
ATOM 806 N N . ARG A 1 102 ? -12.753 5.636 11.917 1.00 96.00 102 ARG A N 1
ATOM 807 C CA . ARG A 1 102 ? -14.219 5.579 11.991 1.00 96.00 102 ARG A CA 1
ATOM 808 C C . ARG A 1 102 ? -14.692 4.483 12.947 1.00 96.00 102 ARG A C 1
ATOM 810 O O . ARG A 1 102 ? -15.545 4.754 13.783 1.00 96.00 102 ARG A O 1
ATOM 817 N N . ILE A 1 103 ? -14.122 3.282 12.850 1.00 95.50 103 ILE A N 1
ATOM 818 C CA . ILE A 1 103 ? -14.455 2.160 13.742 1.00 95.50 103 ILE A CA 1
ATOM 819 C C . ILE A 1 103 ? -14.102 2.502 15.195 1.00 95.50 103 ILE A C 1
ATOM 821 O O . ILE A 1 103 ? -14.899 2.241 16.092 1.00 95.50 103 ILE A O 1
ATOM 825 N N . ALA A 1 104 ? -12.942 3.122 15.432 1.00 94.31 104 ALA A N 1
ATOM 826 C CA . ALA A 1 104 ? -12.535 3.570 16.762 1.00 94.31 104 ALA A CA 1
ATOM 827 C C . ALA A 1 104 ? -13.513 4.606 17.338 1.00 94.31 104 ALA A C 1
ATOM 829 O O . ALA A 1 104 ? -13.942 4.463 18.479 1.00 94.31 104 ALA A O 1
ATOM 830 N N . LYS A 1 105 ? -13.938 5.589 16.532 1.00 93.75 105 LYS A N 1
ATOM 831 C CA . LYS A 1 105 ? -14.938 6.586 16.939 1.00 93.75 105 LYS A CA 1
ATOM 832 C C . LYS A 1 105 ? -16.282 5.945 17.293 1.00 93.75 105 LYS A C 1
ATOM 834 O O . LYS A 1 105 ? -16.850 6.288 18.320 1.00 93.75 105 LYS A O 1
ATOM 839 N N . MET A 1 106 ? -16.769 5.010 16.473 1.00 92.06 106 MET A N 1
ATOM 840 C CA . MET A 1 106 ? -18.025 4.302 16.754 1.00 92.06 106 MET A CA 1
ATOM 841 C C . MET A 1 106 ? -17.935 3.494 18.051 1.00 92.06 106 MET A C 1
ATOM 843 O O . MET A 1 106 ? -18.862 3.524 18.849 1.00 92.06 106 MET A O 1
ATOM 847 N N . ARG A 1 107 ? -16.804 2.818 18.293 1.00 90.75 107 ARG A N 1
ATOM 848 C CA . ARG A 1 107 ? -16.565 2.092 19.549 1.00 90.75 107 ARG A CA 1
ATOM 849 C C . ARG A 1 107 ? -16.543 3.012 20.765 1.00 90.75 107 ARG A C 1
ATOM 851 O O . ARG A 1 107 ? -17.054 2.618 21.804 1.00 90.75 107 ARG A O 1
ATOM 858 N N . GLU A 1 108 ? -15.957 4.198 20.641 1.00 87.38 108 GLU A N 1
ATOM 859 C CA . GLU A 1 108 ? -15.928 5.186 21.721 1.00 87.38 108 GLU A CA 1
ATOM 860 C C . GLU A 1 108 ? -17.322 5.763 22.000 1.00 87.38 108 GLU A C 1
ATOM 862 O O . GLU A 1 108 ? -17.744 5.840 23.146 1.00 87.38 108 GLU A O 1
ATOM 867 N N . GLU A 1 109 ? -18.087 6.087 20.957 1.00 83.69 109 GLU A N 1
ATOM 868 C CA . GLU A 1 109 ? -19.464 6.576 21.088 1.00 83.69 109 GLU A CA 1
ATOM 869 C C . GLU A 1 109 ? -20.395 5.531 21.717 1.00 83.69 109 GLU A C 1
ATOM 871 O O . GLU A 1 109 ? -21.213 5.877 22.562 1.00 83.69 109 GLU A O 1
ATOM 876 N N . SER A 1 110 ? -20.215 4.246 21.397 1.00 81.75 110 SER A N 1
ATOM 877 C CA . SER A 1 110 ? -20.928 3.148 22.067 1.00 81.75 110 SER A CA 1
ATOM 878 C C . SER A 1 110 ? -20.515 2.935 23.530 1.00 81.75 110 SER A C 1
ATOM 880 O O . SER A 1 110 ? -21.215 2.230 24.251 1.00 81.75 110 SER A O 1
ATOM 882 N N . ARG A 1 111 ? -19.377 3.491 23.969 1.00 81.19 111 ARG A N 1
ATOM 883 C CA . ARG A 1 111 ? -18.914 3.433 25.366 1.00 81.19 111 ARG A CA 1
ATOM 884 C C . ARG A 1 111 ? -19.365 4.638 26.188 1.00 81.19 111 ARG A C 1
ATOM 886 O O . ARG A 1 111 ? -19.312 4.562 27.413 1.00 81.19 111 ARG A O 1
ATOM 893 N N . GLN A 1 112 ? -19.794 5.732 25.554 1.00 69.94 112 GLN A N 1
ATOM 894 C CA . GLN A 1 112 ? -20.285 6.896 26.282 1.00 69.94 112 GLN A CA 1
ATOM 895 C C . GLN A 1 112 ? -21.745 6.691 26.715 1.00 69.94 112 GLN A C 1
ATOM 897 O O . GLN A 1 112 ? -22.560 6.228 25.916 1.00 69.94 112 GLN A O 1
ATOM 902 N N . PRO A 1 113 ? -22.107 7.054 27.961 1.00 70.62 113 PRO A N 1
ATOM 903 C CA . PRO A 1 113 ? -23.509 7.150 28.346 1.00 70.62 113 PRO A CA 1
ATOM 904 C C . PRO A 1 113 ? -24.236 8.143 27.420 1.00 70.62 113 PRO A C 1
ATOM 906 O O . PRO A 1 113 ? -23.590 9.039 26.861 1.00 70.62 113 PRO A O 1
ATOM 909 N N . PRO A 1 114 ? -25.563 8.002 27.231 1.00 71.06 114 PRO A N 1
ATOM 910 C CA . PRO A 1 114 ? -26.328 8.900 26.373 1.00 71.06 114 PRO A CA 1
ATOM 911 C C . PRO A 1 114 ? -26.034 10.348 26.766 1.00 71.06 114 PRO A C 1
ATOM 913 O O . PRO A 1 114 ? -26.124 10.705 27.943 1.00 71.06 114 PRO A O 1
ATOM 916 N N . ARG A 1 115 ? -25.634 11.175 25.788 1.00 71.31 115 ARG A N 1
ATOM 917 C CA . ARG A 1 115 ? -25.378 12.595 26.049 1.00 71.31 115 ARG A CA 1
ATOM 918 C C . ARG A 1 115 ? -26.638 13.184 26.687 1.00 71.31 115 ARG A C 1
ATOM 920 O O . ARG A 1 115 ? -27.723 12.956 26.144 1.00 71.31 115 ARG A O 1
ATOM 927 N N . PRO A 1 116 ? -26.521 13.930 27.799 1.00 73.06 116 PRO A N 1
ATOM 928 C CA . PRO A 1 116 ? -27.668 14.641 28.330 1.00 73.06 116 PRO A CA 1
ATOM 929 C C . PRO A 1 116 ? -28.230 15.550 27.226 1.00 73.06 116 PRO A C 1
ATOM 931 O O . PRO A 1 116 ? -27.452 16.081 26.421 1.00 73.06 116 PRO A O 1
ATOM 934 N N . PRO A 1 117 ? -29.564 15.692 27.137 1.00 77.31 117 PRO A N 1
ATOM 935 C CA . PRO A 1 117 ? -30.181 16.553 26.140 1.00 77.31 117 PRO A CA 1
ATOM 936 C C . PRO A 1 117 ? -29.577 17.963 26.227 1.00 77.31 117 PRO A C 1
ATOM 938 O O . PRO A 1 117 ? -29.238 18.410 27.328 1.00 77.31 117 PRO A O 1
ATOM 941 N N . PRO A 1 118 ? -29.408 18.664 25.089 1.00 78.44 118 PRO A N 1
ATOM 942 C CA . PRO A 1 118 ? -28.910 20.031 25.105 1.00 78.44 118 PRO A CA 1
ATOM 943 C C . PRO A 1 118 ? -29.805 20.865 26.024 1.00 78.44 118 PRO A C 1
ATOM 945 O O . PRO A 1 118 ? -31.028 20.856 25.875 1.00 78.44 118 PRO A O 1
ATOM 948 N N . LEU A 1 119 ? -29.191 21.535 27.004 1.00 78.56 119 LEU A N 1
ATOM 949 C CA . LEU A 1 119 ? -29.910 22.390 27.944 1.00 78.56 119 LEU A CA 1
ATOM 950 C C . LEU A 1 119 ? -30.740 23.415 27.154 1.00 78.56 119 LEU A C 1
ATOM 952 O O . LEU A 1 119 ? -30.243 23.943 26.151 1.00 78.56 119 LEU A O 1
ATOM 956 N N . PRO A 1 120 ? -31.987 23.702 27.570 1.00 81.12 120 PRO A N 1
ATOM 957 C CA . PRO A 1 120 ? -32.773 24.752 26.941 1.00 81.12 120 PRO A CA 1
ATOM 958 C C . PRO A 1 120 ? -31.976 26.066 26.967 1.00 81.12 120 PRO A C 1
ATOM 960 O O . PRO A 1 120 ? -31.267 26.326 27.946 1.00 81.12 120 PRO A O 1
ATOM 963 N N . PRO A 1 121 ? -32.054 26.889 25.903 1.00 78.56 121 PRO A N 1
ATOM 964 C CA . PRO A 1 121 ? -31.380 28.179 25.892 1.00 78.56 121 PRO A CA 1
ATOM 965 C C . PRO A 1 121 ? -31.826 28.978 27.125 1.00 78.56 121 PRO A C 1
ATOM 967 O O . PRO A 1 121 ? -33.022 28.973 27.437 1.00 78.56 121 PRO A O 1
ATOM 970 N N . PRO A 1 122 ? -30.899 29.638 27.843 1.00 79.50 122 PRO A N 1
ATOM 971 C CA . PRO A 1 122 ? -31.257 30.402 29.028 1.00 79.50 122 PRO A CA 1
ATOM 972 C C . PRO A 1 122 ? -32.335 31.433 28.663 1.00 79.50 122 PRO A C 1
ATOM 974 O O . PRO A 1 122 ? -32.273 32.015 27.570 1.00 79.50 122 PRO A O 1
ATOM 977 N N . PRO A 1 123 ? -33.332 31.661 29.538 1.00 77.94 123 PRO A N 1
ATOM 978 C CA . PRO A 1 123 ? -34.345 32.675 29.298 1.00 77.94 123 PRO A CA 1
ATOM 979 C C . PRO A 1 123 ? -33.638 34.008 29.059 1.00 77.94 123 PRO A C 1
ATOM 981 O O . PRO A 1 123 ? -32.818 34.444 29.870 1.00 77.94 123 PRO A O 1
ATOM 984 N N . ARG A 1 124 ? -33.915 34.629 27.907 1.00 72.56 124 ARG A N 1
ATOM 985 C CA . ARG A 1 124 ? -33.383 35.955 27.588 1.00 72.56 124 ARG A CA 1
ATOM 986 C C . ARG A 1 124 ? -33.779 36.897 28.731 1.00 72.56 124 ARG A C 1
ATOM 988 O O . ARG A 1 124 ? -34.973 36.965 29.030 1.00 72.56 124 ARG A O 1
ATOM 995 N N . PRO A 1 125 ? -32.828 37.587 29.384 1.00 71.06 125 PRO A N 1
ATOM 996 C CA . PRO A 1 125 ? -33.179 38.525 30.434 1.00 71.06 125 PRO A CA 1
ATOM 997 C C . PRO A 1 125 ? -34.073 39.628 29.844 1.00 71.06 125 PRO A C 1
ATOM 999 O O . PRO A 1 125 ? -33.847 40.038 28.700 1.00 71.06 125 PRO A O 1
ATOM 1002 N N . PRO A 1 126 ? -35.091 40.101 30.585 1.00 69.06 126 PRO A N 1
ATOM 1003 C CA . PRO A 1 126 ? -35.920 41.211 30.143 1.00 69.06 126 PRO A CA 1
ATOM 1004 C C . PRO A 1 126 ? -35.040 42.432 29.867 1.00 69.06 126 PRO A C 1
ATOM 1006 O O . PRO A 1 126 ? -34.176 42.791 30.672 1.00 69.06 126 PRO A O 1
ATOM 1009 N N . THR A 1 127 ? -35.255 43.039 28.702 1.00 60.94 127 THR A N 1
ATOM 1010 C CA . THR A 1 127 ? -34.478 44.147 28.127 1.00 60.94 127 THR A CA 1
ATOM 1011 C C . THR A 1 127 ? -34.319 45.335 29.085 1.00 60.94 127 THR A C 1
ATOM 1013 O O . THR A 1 127 ? -33.327 46.058 29.009 1.00 60.94 127 THR A O 1
ATOM 1016 N N . ASP A 1 128 ? -35.220 45.481 30.056 1.00 58.75 128 ASP A N 1
ATOM 1017 C CA . ASP A 1 128 ? -35.194 46.546 31.062 1.00 58.75 128 ASP A CA 1
ATOM 1018 C C . ASP A 1 128 ? -33.987 46.463 32.010 1.00 58.75 128 ASP A C 1
ATOM 1020 O O . ASP A 1 128 ? -33.466 47.493 32.438 1.00 58.75 128 ASP A O 1
ATOM 1024 N N . GLN A 1 129 ? -33.461 45.259 32.276 1.00 55.62 129 GLN A N 1
ATOM 1025 C CA . GLN A 1 129 ? -32.228 45.100 33.062 1.00 55.62 129 GLN A CA 1
ATOM 1026 C C . GLN A 1 129 ? -30.980 45.533 32.277 1.00 55.62 129 GLN A C 1
ATOM 1028 O O . GLN A 1 129 ? -30.018 46.024 32.862 1.00 55.62 129 GLN A O 1
ATOM 1033 N N . ILE A 1 130 ? -31.006 45.400 30.946 1.00 56.78 130 ILE A N 1
ATOM 1034 C CA . ILE A 1 130 ? -29.917 45.848 30.064 1.00 56.78 130 ILE A CA 1
ATOM 1035 C C . ILE A 1 130 ? -29.929 47.379 29.960 1.00 56.78 130 ILE A C 1
ATOM 1037 O O . ILE A 1 130 ? -28.870 48.004 29.985 1.00 56.78 130 ILE A O 1
ATOM 1041 N N . LEU A 1 131 ? -31.115 47.999 29.921 1.00 54.44 131 LEU A N 1
ATOM 1042 C CA . LEU A 1 131 ? -31.245 49.457 29.900 1.00 54.44 131 LEU A CA 1
ATOM 1043 C C . LEU A 1 131 ? -30.821 50.111 31.225 1.00 54.44 131 LEU A C 1
ATOM 1045 O O . LEU A 1 131 ? -30.279 51.215 31.200 1.00 54.44 131 LEU A O 1
ATOM 1049 N N . LEU A 1 132 ? -31.036 49.442 32.366 1.00 55.53 132 LEU A N 1
ATOM 1050 C CA . LEU A 1 132 ? -30.556 49.923 33.668 1.00 55.53 132 LEU A CA 1
ATOM 1051 C C . LEU A 1 132 ? -29.023 49.890 33.764 1.00 55.53 132 LEU A C 1
ATOM 1053 O O . LEU A 1 132 ? -28.431 50.788 34.359 1.00 55.53 132 LEU A O 1
ATOM 1057 N N . LEU A 1 133 ? -28.383 48.887 33.152 1.00 54.41 133 LEU A N 1
ATOM 1058 C CA . LEU A 1 133 ? -26.926 48.732 33.166 1.00 54.41 133 LEU A CA 1
ATOM 1059 C C . LEU A 1 133 ? -26.219 49.694 32.193 1.00 54.41 133 LEU A C 1
ATOM 1061 O O . LEU A 1 133 ? -25.113 50.138 32.480 1.00 54.41 133 LEU A O 1
ATOM 1065 N N . LEU A 1 134 ? -26.871 50.073 31.086 1.00 57.91 134 LEU A N 1
ATOM 1066 C CA . LEU A 1 134 ? -26.374 51.094 30.147 1.00 57.91 134 LEU A CA 1
ATOM 1067 C C . LEU A 1 134 ? -26.698 52.543 30.558 1.00 57.91 134 LEU A C 1
ATOM 1069 O O . LEU A 1 134 ? -26.293 53.474 29.871 1.00 57.91 134 LEU A O 1
ATOM 1073 N N . LYS A 1 135 ? -27.425 52.771 31.660 1.00 52.22 135 LYS A N 1
ATOM 1074 C CA . LYS A 1 135 ? -27.697 54.127 32.179 1.00 52.22 135 LYS A CA 1
ATOM 1075 C C . LYS A 1 135 ? -26.637 54.620 33.174 1.00 52.22 135 LYS A C 1
ATOM 1077 O O . LYS A 1 135 ? -26.821 55.678 33.770 1.00 52.22 135 LYS A O 1
ATOM 1082 N N . GLN A 1 136 ? -25.548 53.873 33.370 1.00 51.09 136 GLN A N 1
ATOM 1083 C CA . GLN A 1 136 ? -24.387 54.303 34.153 1.00 51.09 136 GLN A CA 1
ATOM 1084 C C . GLN A 1 136 ? -23.233 54.732 33.238 1.00 51.09 136 GLN A C 1
ATOM 1086 O O . GLN A 1 136 ? -22.132 54.201 33.313 1.00 51.09 136 GLN A O 1
ATOM 1091 N N . ASP A 1 137 ? -23.481 55.726 32.386 1.00 47.75 137 ASP A N 1
ATOM 1092 C CA . ASP A 1 137 ? -22.419 56.518 31.763 1.00 47.75 137 ASP A CA 1
ATOM 1093 C C . ASP A 1 137 ? -22.166 57.767 32.620 1.00 47.75 137 ASP A C 1
ATOM 1095 O O . ASP A 1 137 ? -22.747 58.833 32.420 1.00 47.75 137 ASP A O 1
ATOM 1099 N N . GLY A 1 138 ? -21.296 57.603 33.617 1.00 46.22 138 GLY A N 1
ATOM 1100 C CA . GLY A 1 138 ? -20.470 58.677 34.160 1.00 46.22 138 GLY A CA 1
ATOM 1101 C C . GLY A 1 138 ? -19.063 58.499 33.593 1.00 46.22 138 GLY A C 1
ATOM 1102 O O . GLY A 1 138 ? -18.403 57.504 33.869 1.00 46.22 138 GLY A O 1
ATOM 1103 N N . THR A 1 139 ? -18.658 59.436 32.748 1.00 48.78 139 THR A N 1
ATOM 1104 C CA . THR A 1 139 ? -17.497 59.451 31.848 1.00 48.78 139 THR A CA 1
ATOM 1105 C C . THR A 1 139 ? -16.118 59.143 32.486 1.00 48.78 139 THR A C 1
ATOM 1107 O O . THR A 1 139 ? -15.935 59.247 33.698 1.00 48.78 139 THR A O 1
ATOM 1110 N N . PRO A 1 140 ? -15.117 58.766 31.656 1.00 51.94 140 PRO A N 1
ATOM 1111 C CA . PRO A 1 140 ? -13.965 57.947 32.034 1.00 51.94 140 PRO A CA 1
ATOM 1112 C C . PRO A 1 140 ? -12.731 58.746 32.478 1.00 51.94 140 PRO A C 1
ATOM 1114 O O . PRO A 1 140 ? -12.340 59.722 31.841 1.00 51.94 140 PRO A O 1
ATOM 1117 N N . ALA A 1 141 ? -12.014 58.238 33.482 1.00 37.81 141 ALA A N 1
ATOM 1118 C CA . ALA A 1 141 ? -10.600 58.552 33.676 1.00 37.81 141 ALA A CA 1
ATOM 1119 C C . ALA A 1 141 ? -9.757 57.460 33.002 1.00 37.81 141 ALA A C 1
ATOM 1121 O O . ALA A 1 141 ? -9.446 56.423 33.587 1.00 37.81 141 ALA A O 1
ATOM 1122 N N . ILE A 1 142 ? -9.428 57.683 31.731 1.00 46.41 142 ILE A N 1
ATOM 1123 C CA . ILE A 1 142 ? -8.509 56.844 30.964 1.00 46.41 142 ILE A CA 1
ATOM 1124 C C . ILE A 1 142 ? -7.090 57.273 31.349 1.00 46.41 142 ILE A C 1
ATOM 1126 O O . ILE A 1 142 ? -6.640 58.358 30.993 1.00 46.41 142 ILE A O 1
ATOM 1130 N N . ASN A 1 143 ? -6.382 56.431 32.094 1.00 47.97 143 ASN A N 1
ATOM 1131 C CA . ASN A 1 143 ? -4.928 56.498 32.192 1.00 47.97 143 ASN A CA 1
ATOM 1132 C C . ASN A 1 143 ? -4.344 55.744 30.982 1.00 47.97 143 ASN A C 1
ATOM 1134 O O . ASN A 1 143 ? -4.785 54.647 30.642 1.00 47.97 143 ASN A O 1
ATOM 1138 N N . THR A 1 144 ? -3.356 56.353 30.329 1.00 49.81 144 THR A N 1
ATOM 1139 C CA . THR A 1 144 ? -2.782 55.971 29.028 1.00 49.81 144 THR A CA 1
ATOM 1140 C C . THR A 1 144 ? -1.874 54.733 29.040 1.00 49.81 144 THR A C 1
ATOM 1142 O O . THR A 1 144 ? -1.068 54.548 28.130 1.00 49.81 144 THR A O 1
ATOM 1145 N N . GLN A 1 145 ? -1.972 53.852 30.032 1.00 50.72 145 GLN A N 1
ATOM 1146 C CA . GLN A 1 145 ? -1.238 52.587 30.051 1.00 50.72 145 GLN A CA 1
ATOM 1147 C C . GLN A 1 145 ? -2.223 51.444 30.258 1.00 50.72 145 GLN A C 1
ATOM 1149 O O . GLN A 1 145 ? -2.560 51.101 31.386 1.00 50.72 145 GLN A O 1
ATOM 1154 N N . GLY A 1 146 ? -2.695 50.861 29.151 1.00 52.38 146 GLY A N 1
ATOM 1155 C CA . GLY A 1 146 ? -3.687 49.784 29.109 1.00 52.38 146 GLY A CA 1
ATOM 1156 C C . GLY A 1 146 ? -3.320 48.548 29.937 1.00 52.38 146 GLY A C 1
ATOM 1157 O O . GLY A 1 146 ? -2.868 47.536 29.405 1.00 52.38 146 GLY A O 1
ATOM 1158 N N . ARG A 1 147 ? -3.572 48.607 31.246 1.00 45.19 147 ARG A N 1
ATOM 1159 C CA . ARG A 1 147 ? -3.521 47.484 32.177 1.00 45.19 147 ARG A CA 1
ATOM 1160 C C . ARG A 1 147 ? -4.839 47.406 32.932 1.00 45.19 147 ARG A C 1
ATOM 1162 O O . ARG A 1 147 ? -5.127 48.231 33.791 1.00 45.19 147 ARG A O 1
ATOM 1169 N N . ILE A 1 148 ? -5.610 46.362 32.642 1.00 44.81 148 ILE A N 1
ATOM 1170 C CA . ILE A 1 148 ? -6.686 45.916 33.525 1.00 44.81 148 ILE A CA 1
ATOM 1171 C C . ILE A 1 148 ? -6.007 45.305 34.755 1.00 44.81 148 ILE A C 1
ATOM 1173 O O . ILE A 1 148 ? -5.415 44.228 34.672 1.00 44.81 148 ILE A O 1
ATOM 1177 N N . LEU A 1 149 ? -6.042 46.008 35.887 1.00 42.09 149 LEU A N 1
ATOM 1178 C CA . LEU A 1 149 ? -5.712 45.410 37.176 1.00 42.09 149 LEU A CA 1
ATOM 1179 C C . LEU A 1 149 ? -6.906 44.564 37.618 1.00 42.09 149 LEU A C 1
ATOM 1181 O O . LEU A 1 149 ? -7.962 45.079 37.974 1.00 42.09 149 LEU A O 1
ATOM 1185 N N . LEU A 1 150 ? -6.721 43.249 37.556 1.00 54.62 150 LEU A N 1
ATOM 1186 C CA . LEU A 1 150 ? -7.624 42.271 38.144 1.00 54.62 150 LEU A CA 1
ATOM 1187 C C . LEU A 1 150 ? -7.717 42.530 39.665 1.00 54.62 150 LEU A C 1
ATOM 1189 O O . LEU A 1 150 ? -6.668 42.668 40.305 1.00 54.62 150 LEU A O 1
ATOM 1193 N N . PRO A 1 151 ? -8.914 42.587 40.276 1.00 47.81 151 PRO A N 1
ATOM 1194 C CA . PRO A 1 151 ? -9.026 42.669 41.725 1.00 47.81 151 PRO A CA 1
ATOM 1195 C C . PRO A 1 151 ? -8.438 41.404 42.361 1.00 47.81 151 PRO A C 1
ATOM 1197 O O . PRO A 1 151 ? -8.794 40.273 42.035 1.00 47.81 151 PRO A O 1
ATOM 1200 N N . ARG A 1 152 ? -7.479 41.634 43.258 1.00 53.16 152 ARG A N 1
ATOM 1201 C CA . ARG A 1 152 ? -6.753 40.642 44.050 1.00 53.16 152 ARG A CA 1
ATOM 1202 C C . ARG A 1 152 ? -7.741 39.798 44.879 1.00 53.16 152 ARG A C 1
ATOM 1204 O O . ARG A 1 152 ? -8.500 40.387 45.648 1.00 53.16 152 ARG A O 1
ATOM 1211 N N . PRO A 1 153 ? -7.732 38.455 44.789 1.00 49.66 153 PRO A N 1
ATOM 1212 C CA . PRO A 1 153 ? -8.491 37.627 45.718 1.00 49.66 153 PRO A CA 1
ATOM 1213 C C . PRO A 1 153 ? -7.915 37.794 47.133 1.00 49.66 153 PRO A C 1
ATOM 1215 O O . PRO A 1 153 ? -6.696 37.789 47.330 1.00 49.66 153 PRO A O 1
ATOM 1218 N N . GLY A 1 154 ? -8.801 38.011 48.107 1.00 52.66 154 GLY A N 1
ATOM 1219 C CA . GLY A 1 154 ? -8.461 38.127 49.525 1.00 52.66 154 GLY A CA 1
ATOM 1220 C C . GLY A 1 154 ? -7.795 36.858 50.080 1.00 52.66 154 GLY A C 1
ATOM 1221 O O . GLY A 1 154 ? -7.857 35.800 49.451 1.00 52.66 154 GLY A O 1
ATOM 1222 N N . PRO A 1 155 ? -7.121 36.951 51.239 1.00 52.22 155 PRO A N 1
ATOM 1223 C CA . PRO A 1 155 ? -6.371 35.835 51.799 1.00 52.22 155 PRO A CA 1
ATOM 1224 C C . PRO A 1 155 ? -7.308 34.683 52.185 1.00 52.22 155 PRO A C 1
ATOM 1226 O O . PRO A 1 155 ? -8.245 34.859 52.961 1.00 52.22 155 PRO A O 1
ATOM 1229 N N . ALA A 1 156 ? -7.027 33.497 51.646 1.00 47.44 156 ALA A N 1
ATOM 1230 C CA . ALA A 1 156 ? -7.607 32.246 52.113 1.00 47.44 156 ALA A CA 1
ATOM 1231 C C . ALA A 1 156 ? -7.226 32.007 53.590 1.00 47.44 156 ALA A C 1
ATOM 1233 O O . ALA A 1 156 ? -6.102 32.343 53.985 1.00 47.44 156 ALA A O 1
ATOM 1234 N N . PRO A 1 157 ? -8.109 31.411 54.411 1.00 49.41 157 PRO A N 1
ATOM 1235 C CA . PRO A 1 157 ? -7.740 30.976 55.750 1.00 49.41 157 PRO A CA 1
ATOM 1236 C C . PRO A 1 157 ? -6.633 29.922 55.643 1.00 49.41 157 PRO A C 1
ATOM 1238 O O . PRO A 1 157 ? -6.811 28.854 55.057 1.00 49.41 157 PRO A O 1
ATOM 1241 N N . GLN A 1 158 ? -5.465 30.245 56.195 1.00 50.19 158 GLN A N 1
ATOM 1242 C CA . GLN A 1 158 ? -4.375 29.297 56.354 1.00 50.19 158 GLN A CA 1
ATOM 1243 C C . GLN A 1 158 ? -4.785 28.257 57.396 1.00 50.19 158 GLN A C 1
ATOM 1245 O O . GLN A 1 158 ? -4.731 28.517 58.596 1.00 50.19 158 GLN A O 1
ATOM 1250 N N . HIS A 1 159 ? -5.164 27.063 56.950 1.00 44.16 159 HIS A N 1
ATOM 1251 C CA . HIS A 1 159 ? -5.006 25.888 57.795 1.00 44.16 159 HIS A CA 1
ATOM 1252 C C . HIS A 1 159 ? -3.500 25.632 57.903 1.00 44.16 159 HIS A C 1
ATOM 1254 O O . HIS A 1 159 ? -2.886 25.068 56.999 1.00 44.16 159 HIS A O 1
ATOM 1260 N N . GLN A 1 160 ? -2.898 26.109 58.993 1.00 47.47 160 GLN A N 1
ATOM 1261 C CA . GLN A 1 160 ? -1.560 25.698 59.398 1.00 47.47 160 GLN A CA 1
ATOM 1262 C C . GLN A 1 160 ? -1.602 24.198 59.694 1.00 47.47 160 GLN A C 1
ATOM 1264 O O . GLN A 1 160 ? -2.048 23.774 60.758 1.00 47.47 160 GLN A O 1
ATOM 1269 N N . VAL A 1 161 ? -1.149 23.383 58.745 1.00 44.44 161 VAL A N 1
ATOM 1270 C CA . VAL A 1 161 ? -0.742 22.013 59.048 1.00 44.44 161 VAL A CA 1
ATOM 1271 C C . VAL A 1 161 ? 0.668 22.121 59.612 1.00 44.44 161 VAL A C 1
ATOM 1273 O O . VAL A 1 161 ? 1.633 22.339 58.882 1.00 44.44 161 VAL A O 1
ATOM 1276 N N . LEU A 1 162 ? 0.764 22.055 60.938 1.00 36.69 162 LEU A N 1
ATOM 1277 C CA . LEU A 1 162 ? 2.016 22.024 61.685 1.00 36.69 162 LEU A CA 1
ATOM 1278 C C . LEU A 1 162 ? 2.746 20.708 61.376 1.00 36.69 162 LEU A C 1
ATOM 1280 O O . LEU A 1 162 ? 2.544 19.695 62.046 1.00 36.69 162 LEU A O 1
ATOM 1284 N N . LEU A 1 163 ? 3.570 20.715 60.328 1.00 42.00 163 LEU A N 1
ATOM 1285 C CA . LEU A 1 163 ? 4.499 19.630 60.031 1.00 42.00 163 LEU A CA 1
ATOM 1286 C C . LEU A 1 163 ? 5.571 19.612 61.125 1.00 42.00 163 LEU A C 1
ATOM 1288 O O . LEU A 1 163 ? 6.504 20.414 61.115 1.00 42.00 163 LEU A O 1
ATOM 1292 N N . HIS A 1 164 ? 5.422 18.701 62.086 1.00 43.44 164 HIS A N 1
ATOM 1293 C CA . HIS A 1 164 ? 6.511 18.351 62.986 1.00 43.44 164 HIS A CA 1
ATOM 1294 C C . HIS A 1 164 ? 7.606 17.681 62.154 1.00 43.44 164 HIS A C 1
ATOM 1296 O O . HIS A 1 164 ? 7.472 16.537 61.724 1.00 43.44 164 HIS A O 1
ATOM 1302 N N . MET A 1 165 ? 8.689 18.417 61.916 1.00 43.88 165 MET A N 1
ATOM 1303 C CA . MET A 1 165 ? 9.952 17.857 61.455 1.00 43.88 165 MET A CA 1
ATOM 1304 C C . MET A 1 165 ? 10.507 16.973 62.577 1.00 43.88 165 MET A C 1
ATOM 1306 O O . MET A 1 165 ? 11.120 17.463 63.524 1.00 43.88 165 MET A O 1
ATOM 1310 N N . GLY A 1 166 ? 10.233 15.671 62.491 1.00 39.19 166 GLY A N 1
ATOM 1311 C CA . GLY A 1 166 ? 10.908 14.648 63.282 1.00 39.19 166 GLY A CA 1
ATOM 1312 C C . GLY A 1 166 ? 12.375 14.537 62.865 1.00 39.19 166 GLY A C 1
ATOM 1313 O O . GLY A 1 166 ? 12.702 14.578 61.680 1.00 39.19 166 GLY A O 1
ATOM 1314 N N . ALA A 1 167 ? 13.242 14.446 63.869 1.00 46.38 167 ALA A N 1
ATOM 1315 C CA . ALA A 1 167 ? 14.691 14.319 63.771 1.00 46.38 167 ALA A CA 1
ATOM 1316 C C . ALA A 1 167 ? 15.141 13.079 62.952 1.00 46.38 167 ALA A C 1
ATOM 1318 O O . ALA A 1 167 ? 14.362 12.140 62.772 1.00 46.38 167 ALA A O 1
ATOM 1319 N N . PRO A 1 168 ? 16.389 13.060 62.443 1.00 49.62 168 PRO A N 1
ATOM 1320 C CA . PRO A 1 168 ? 16.865 12.054 61.499 1.00 49.62 168 PRO A CA 1
ATOM 1321 C C . PRO A 1 168 ? 17.215 10.751 62.227 1.00 49.62 168 PRO A C 1
ATOM 1323 O O . PRO A 1 168 ? 17.947 10.791 63.214 1.00 49.62 168 PRO A O 1
ATOM 1326 N N . GLY A 1 169 ? 16.753 9.597 61.730 1.00 56.19 169 GLY A N 1
ATOM 1327 C CA . GLY A 1 169 ? 17.266 8.329 62.260 1.00 56.19 169 GLY A CA 1
ATOM 1328 C C . GLY A 1 169 ? 16.534 7.015 61.996 1.00 56.19 169 GLY A C 1
ATOM 1329 O O . GLY A 1 169 ? 17.074 6.006 62.419 1.00 56.19 169 GLY A O 1
ATOM 1330 N N . GLU A 1 170 ? 15.388 6.952 61.312 1.00 48.41 170 GLU A N 1
ATOM 1331 C CA . GLU A 1 170 ? 14.661 5.674 61.151 1.00 48.41 170 GLU A CA 1
ATOM 1332 C C . GLU A 1 170 ? 14.321 5.380 59.675 1.00 48.41 170 GLU A C 1
ATOM 1334 O O . GLU A 1 170 ? 13.808 6.263 58.977 1.00 48.41 170 GLU A O 1
ATOM 1339 N N . PRO A 1 171 ? 14.603 4.165 59.159 1.00 57.84 171 PRO A N 1
ATOM 1340 C CA . PRO A 1 171 ? 14.243 3.779 57.800 1.00 57.84 171 PRO A CA 1
ATOM 1341 C C . PRO A 1 171 ? 12.728 3.526 57.663 1.00 57.84 171 PRO A C 1
ATOM 1343 O O . PRO A 1 171 ? 12.077 3.060 58.602 1.00 57.84 171 PRO A O 1
ATOM 1346 N N . PRO A 1 172 ? 12.142 3.779 56.479 1.00 52.81 172 PRO A N 1
ATOM 1347 C CA . PRO A 1 172 ? 10.715 3.597 56.253 1.00 52.81 172 PRO A CA 1
ATOM 1348 C C . PRO A 1 172 ? 10.358 2.106 56.217 1.00 52.81 172 PRO A C 1
ATOM 1350 O O . PRO A 1 172 ? 10.512 1.433 55.198 1.00 52.81 172 PRO A O 1
ATOM 1353 N N . THR A 1 173 ? 9.828 1.587 57.323 1.00 52.84 173 THR A N 1
ATOM 1354 C CA . THR A 1 173 ? 9.137 0.293 57.334 1.00 52.84 173 THR A CA 1
ATOM 1355 C C . THR A 1 173 ? 7.735 0.502 56.763 1.00 52.84 173 THR A C 1
ATOM 1357 O O . THR A 1 173 ? 6.860 1.062 57.423 1.00 52.84 173 THR A O 1
ATOM 1360 N N . MET A 1 174 ? 7.508 0.091 55.513 1.00 53.97 174 MET A N 1
ATOM 1361 C CA . MET A 1 174 ? 6.168 0.078 54.925 1.00 53.97 174 MET A CA 1
ATOM 1362 C C . MET A 1 174 ? 5.322 -1.017 55.585 1.00 53.97 174 MET A C 1
ATOM 1364 O O . MET A 1 174 ? 5.427 -2.191 55.239 1.00 53.97 174 MET A O 1
ATOM 1368 N N . PHE A 1 175 ? 4.459 -0.629 56.523 1.00 51.38 175 PHE A N 1
ATOM 1369 C CA . PHE A 1 175 ? 3.367 -1.479 56.991 1.00 51.38 175 PHE A CA 1
ATOM 1370 C C . PHE A 1 175 ? 2.296 -1.565 55.896 1.00 51.38 175 PHE A C 1
ATOM 1372 O O . PHE A 1 175 ? 1.544 -0.621 55.654 1.00 51.38 175 PHE A O 1
ATOM 1379 N N . MET A 1 176 ? 2.232 -2.710 55.216 1.00 51.38 176 MET A N 1
ATOM 1380 C CA . MET A 1 176 ? 1.100 -3.076 54.367 1.00 51.38 176 MET A CA 1
ATOM 1381 C C . MET A 1 176 ? -0.086 -3.428 55.267 1.00 51.38 176 MET A C 1
ATOM 1383 O O . MET A 1 176 ? -0.147 -4.517 55.834 1.00 51.38 176 MET A O 1
ATOM 1387 N N . ALA A 1 177 ? -1.036 -2.503 55.391 1.00 46.50 177 ALA A N 1
ATOM 1388 C CA . ALA A 1 177 ? -2.366 -2.804 55.900 1.00 46.50 177 ALA A CA 1
ATOM 1389 C C . ALA A 1 177 ? -3.086 -3.694 54.872 1.00 46.50 177 ALA A C 1
ATOM 1391 O O . ALA A 1 177 ? -3.649 -3.208 53.892 1.00 46.50 177 ALA A O 1
ATOM 1392 N N . THR A 1 178 ? -3.024 -5.010 55.066 1.00 47.91 178 THR A N 1
ATOM 1393 C CA . THR A 1 178 ? -3.934 -5.939 54.394 1.00 47.91 178 THR A CA 1
ATOM 1394 C C . THR A 1 178 ? -5.246 -5.918 55.156 1.00 47.91 178 THR A C 1
ATOM 1396 O O . THR A 1 178 ? -5.296 -6.165 56.358 1.00 47.91 178 THR A O 1
ATOM 1399 N N . ALA A 1 179 ? -6.298 -5.523 54.446 1.00 45.31 179 ALA A N 1
ATOM 1400 C CA . ALA A 1 179 ? -7.648 -5.530 54.959 1.00 45.31 179 ALA A CA 1
ATOM 1401 C C . ALA A 1 179 ? -8.054 -6.953 55.359 1.00 45.31 179 ALA A C 1
ATOM 1403 O O . ALA A 1 179 ? -7.870 -7.917 54.617 1.00 45.31 179 ALA A O 1
ATOM 1404 N N . ASP A 1 180 ? -8.618 -7.002 56.555 1.00 46.44 180 ASP A N 1
ATOM 1405 C CA . ASP A 1 180 ? -9.414 -8.051 57.160 1.00 46.44 180 ASP A CA 1
ATOM 1406 C C . ASP A 1 180 ? -10.353 -8.737 56.144 1.00 46.44 180 ASP A C 1
ATOM 1408 O O . ASP A 1 180 ? -11.235 -8.114 55.548 1.00 46.44 180 ASP A O 1
ATOM 1412 N N . CYS A 1 181 ? -10.152 -10.038 55.935 1.00 43.03 181 CYS A N 1
ATOM 1413 C CA . CYS A 1 181 ? -11.171 -10.941 55.408 1.00 43.03 181 CYS A CA 1
ATOM 1414 C C . CYS A 1 181 ? -11.133 -12.241 56.232 1.00 43.03 181 CYS A C 1
ATOM 1416 O O . CYS A 1 181 ? -10.086 -12.893 56.283 1.00 43.03 181 CYS A O 1
ATOM 1418 N N . PRO A 1 182 ? -12.242 -12.616 56.896 1.00 64.44 182 PRO A N 1
ATOM 1419 C CA . PRO A 1 182 ? -12.298 -13.760 57.804 1.00 64.44 182 PRO A CA 1
ATOM 1420 C C . PRO A 1 182 ? -12.287 -15.119 57.069 1.00 64.44 182 PRO A C 1
ATOM 1422 O O . PRO A 1 182 ? -12.560 -15.192 55.868 1.00 64.44 182 PRO A O 1
ATOM 1425 N N . PRO A 1 183 ? -11.979 -16.222 57.782 1.00 57.12 183 PRO A N 1
ATOM 1426 C CA . PRO A 1 183 ? -11.608 -17.499 57.178 1.00 57.12 183 PRO A CA 1
ATOM 1427 C C . PRO A 1 183 ? -12.826 -18.345 56.770 1.00 57.12 183 PRO A C 1
ATOM 1429 O O . PRO A 1 183 ? -13.800 -18.429 57.525 1.00 57.12 183 PRO A O 1
ATOM 1432 N N . PRO A 1 184 ? -12.768 -19.100 55.658 1.00 49.09 184 PRO A N 1
ATOM 1433 C CA . PRO A 1 184 ? -13.651 -20.234 55.462 1.00 49.09 184 PRO A CA 1
ATOM 1434 C C . PRO A 1 184 ? -13.077 -21.473 56.167 1.00 49.09 184 PRO A C 1
ATOM 1436 O O . PRO A 1 184 ? -12.020 -21.998 55.831 1.00 49.09 184 PRO A O 1
ATOM 1439 N N . ARG A 1 185 ? -13.830 -21.891 57.183 1.00 46.53 185 ARG A N 1
ATOM 1440 C CA . ARG A 1 185 ? -13.850 -23.170 57.904 1.00 46.53 185 ARG A CA 1
ATOM 1441 C C . ARG A 1 185 ? -13.097 -24.344 57.260 1.00 46.53 185 ARG A C 1
ATOM 1443 O O . ARG A 1 185 ? -13.347 -24.723 56.119 1.00 46.53 185 ARG A O 1
ATOM 1450 N N . ALA A 1 186 ? -12.316 -25.012 58.105 1.00 46.75 186 ALA A N 1
ATOM 1451 C CA . ALA A 1 186 ? -11.844 -26.373 57.913 1.00 46.75 186 ALA A CA 1
ATOM 1452 C C . ALA A 1 186 ? -12.995 -27.331 57.552 1.00 46.75 186 ALA A C 1
ATOM 1454 O O . ALA A 1 186 ? -13.984 -27.443 58.276 1.00 46.75 186 ALA A O 1
ATOM 1455 N N . VAL A 1 187 ? -12.815 -28.078 56.466 1.00 49.75 187 VAL A N 1
ATOM 1456 C CA . VAL A 1 187 ? -13.365 -29.427 56.316 1.00 49.75 187 VAL A CA 1
ATOM 1457 C C . VAL A 1 187 ? -12.198 -30.341 55.995 1.00 49.75 187 VAL A C 1
ATOM 1459 O O . VAL A 1 187 ? -11.593 -30.275 54.929 1.00 49.75 187 VAL A O 1
ATOM 1462 N N . HIS A 1 188 ? -11.870 -31.161 56.984 1.00 48.97 188 HIS A N 1
ATOM 1463 C CA . HIS A 1 188 ? -10.898 -32.230 56.904 1.00 48.97 188 HIS A CA 1
ATOM 1464 C C . HIS A 1 188 ? -11.361 -33.246 55.858 1.00 48.97 188 HIS A C 1
ATOM 1466 O O . HIS A 1 188 ? -12.504 -33.704 55.897 1.00 48.97 188 HIS A O 1
ATOM 1472 N N . LYS A 1 189 ? -10.462 -33.618 54.949 1.00 48.09 189 LYS A N 1
ATOM 1473 C CA . LYS A 1 189 ? -10.522 -34.883 54.216 1.00 48.09 189 LYS A CA 1
ATOM 1474 C C . LYS A 1 189 ? -9.112 -35.458 54.183 1.00 48.09 189 LYS A C 1
ATOM 1476 O O . LYS A 1 189 ? -8.396 -35.310 53.202 1.00 48.09 189 LYS A O 1
ATOM 1481 N N . GLU A 1 190 ? -8.713 -36.061 55.296 1.00 45.28 190 GLU A N 1
ATOM 1482 C CA . GLU A 1 190 ? -7.742 -37.150 55.258 1.00 45.28 190 GLU A CA 1
ATOM 1483 C C . GLU A 1 190 ? -8.508 -38.456 55.047 1.00 45.28 190 GLU A C 1
ATOM 1485 O O . GLU A 1 190 ? -9.495 -38.702 55.737 1.00 45.28 190 GLU A O 1
ATOM 1490 N N . VAL A 1 191 ? -8.064 -39.241 54.065 1.00 43.41 191 VAL A N 1
ATOM 1491 C CA . VAL A 1 191 ? -8.059 -40.717 53.992 1.00 43.41 191 VAL A CA 1
ATOM 1492 C C . VAL A 1 191 ? -7.497 -41.029 52.599 1.00 43.41 191 VAL A C 1
ATOM 1494 O O . VAL A 1 191 ? -8.096 -40.675 51.588 1.00 43.41 191 VAL A O 1
ATOM 1497 N N . THR A 1 192 ? -6.199 -41.313 52.500 1.00 46.38 192 THR A N 1
ATOM 1498 C CA . THR A 1 192 ? -5.551 -42.625 52.696 1.00 46.38 192 THR A CA 1
ATOM 1499 C C . THR A 1 192 ? -5.752 -43.544 51.492 1.00 46.38 192 THR A C 1
ATOM 1501 O O . THR A 1 192 ? -6.823 -44.099 51.283 1.00 46.38 192 THR A O 1
ATOM 1504 N N . THR A 1 193 ? -4.667 -43.660 50.722 1.00 42.12 193 THR A N 1
ATOM 1505 C CA . THR A 1 193 ? -4.124 -44.874 50.098 1.00 42.12 193 THR A CA 1
ATOM 1506 C C . THR A 1 193 ? -4.904 -46.171 50.319 1.00 42.12 193 THR A C 1
ATOM 1508 O O . THR A 1 193 ? -4.985 -46.662 51.444 1.00 42.12 193 THR A O 1
ATOM 1511 N N . ALA A 1 194 ? -5.311 -46.785 49.209 1.00 47.75 194 ALA A N 1
ATOM 1512 C CA . ALA A 1 194 ? -5.054 -48.189 48.885 1.00 47.75 194 ALA A CA 1
ATOM 1513 C C . ALA A 1 194 ? -5.077 -48.344 47.358 1.00 47.75 194 ALA A C 1
ATOM 1515 O O . ALA A 1 194 ? -6.017 -47.797 46.738 1.00 47.75 194 ALA A O 1
#

pLDDT: mean 70.25, std 20.31, range [36.69, 97.06]

Organism: Amblyomma americanum (NCBI:txid6943)

InterPro domains:
  IPR028002 Myb/SANT-like DNA-binding domain 5 [PF13873] (25-101)

Foldseek 3Di:
DDDDDDDDDDDDDDDPPPDPPPPADDQDPVLVVLLVVLCVVVVLLLDPDPVSVVVDDPVVSQVSLQVSLVVSCVPDRDRDHSVVVSVVSVVVVVVVVVVVVVVVVVVVVVVDDPDDPDPDDPPDPPCVVVVVVVVPPPDDDDDPDDDDDDPDDDDDPDPPPPPPPDDDDDDDDDDPPDDDDDDDDDDDDDDDDD

Radius of gyration: 40.98 Å; chains: 1; bounding box: 54×108×140 Å